Protein AF-A0A7J4AXH2-F1 (afdb_monomer)

Nearest PDB structures (foldseek):
  2lpu-assembly1_A  TM=3.276E-01  e=4.186E-01  Kluyveromyces marxianus
  5fs4-assembly1_A  TM=3.415E-01  e=9.462E-01  Acinetobacter phage AP205
  4bjr-assembly1_A  TM=2.184E-01  e=1.127E+00  Corynebacterium glutamicum
  4bjr-assembly1_B  TM=1.822E-01  e=9.462E-01  Corynebacterium glutamicum
  6ipw-assembly1_A  TM=2.694E-01  e=4.561E+00  Streptomyces exfoliatus

Mean predicted aligned error: 6.68 Å

Structure (mmCIF, N/CA/C/O backbone):
data_AF-A0A7J4AXH2-F1
#
_entry.id   AF-A0A7J4AXH2-F1
#
loop_
_atom_site.group_PDB
_atom_site.id
_atom_site.type_symbol
_atom_site.label_atom_id
_atom_site.label_alt_id
_atom_site.label_comp_id
_atom_site.label_asym_id
_atom_site.label_entity_id
_atom_site.label_seq_id
_atom_site.pdbx_PDB_ins_code
_atom_site.Cartn_x
_atom_site.Cartn_y
_atom_site.Cartn_z
_atom_site.occupancy
_atom_site.B_iso_or_equiv
_atom_site.auth_seq_id
_atom_site.auth_comp_id
_atom_site.auth_asym_id
_atom_site.auth_atom_id
_atom_site.pdbx_PDB_model_num
ATOM 1 N N . MET A 1 1 ? 22.797 5.891 -16.599 1.00 68.56 1 MET A N 1
ATOM 2 C CA . MET A 1 1 ? 21.862 6.736 -15.816 1.00 68.56 1 MET A CA 1
ATOM 3 C C . MET A 1 1 ? 21.566 6.010 -14.511 1.00 68.56 1 MET A C 1
ATOM 5 O O . MET A 1 1 ? 21.306 4.816 -14.583 1.00 68.56 1 MET A O 1
ATOM 9 N N . SER A 1 2 ? 21.662 6.664 -13.348 1.00 86.31 2 SER A N 1
ATOM 10 C CA . SER A 1 2 ? 21.318 6.027 -12.062 1.00 86.31 2 SER A CA 1
ATOM 11 C C . SER A 1 2 ? 19.814 5.740 -11.978 1.00 86.31 2 SER A C 1
ATOM 13 O O . SER A 1 2 ? 19.021 6.417 -12.636 1.00 86.31 2 SER A O 1
ATOM 15 N N . TRP A 1 3 ? 19.399 4.765 -11.164 1.00 85.31 3 TRP A N 1
ATOM 16 C CA . TRP A 1 3 ? 17.974 4.455 -10.977 1.00 85.31 3 TRP A CA 1
ATOM 17 C C . TRP A 1 3 ? 17.202 5.647 -10.381 1.00 85.31 3 TRP A C 1
ATOM 19 O O . TRP A 1 3 ? 16.088 5.927 -10.810 1.00 85.31 3 TRP A O 1
ATOM 29 N N . ILE A 1 4 ? 17.832 6.427 -9.492 1.00 89.19 4 ILE A N 1
ATOM 30 C CA . ILE A 1 4 ? 17.274 7.678 -8.949 1.00 89.19 4 ILE A CA 1
ATOM 31 C C . ILE A 1 4 ? 17.009 8.679 -10.083 1.00 89.19 4 ILE A C 1
ATOM 33 O O . ILE A 1 4 ? 15.931 9.266 -10.170 1.00 89.19 4 ILE A O 1
ATOM 37 N N . GLY A 1 5 ? 17.976 8.852 -10.993 1.00 90.31 5 GLY A N 1
ATOM 38 C CA . GLY A 1 5 ? 17.816 9.705 -12.173 1.00 90.31 5 GLY A CA 1
ATOM 39 C C . GLY A 1 5 ? 16.726 9.201 -13.123 1.00 90.31 5 GLY A C 1
ATOM 40 O O . GLY A 1 5 ? 15.992 10.007 -13.692 1.00 90.31 5 GLY A O 1
ATOM 41 N N . MET A 1 6 ? 16.575 7.879 -13.248 1.00 91.75 6 MET A N 1
ATOM 42 C CA . MET A 1 6 ? 15.502 7.256 -14.026 1.00 91.75 6 MET A CA 1
ATOM 43 C C . MET A 1 6 ? 14.125 7.576 -13.440 1.00 91.75 6 MET A C 1
ATOM 45 O O . MET A 1 6 ? 13.239 7.968 -14.197 1.00 91.75 6 MET A O 1
ATOM 49 N N . VAL A 1 7 ? 13.948 7.469 -12.117 1.00 91.88 7 VAL A N 1
ATOM 50 C CA . VAL A 1 7 ? 12.694 7.832 -11.430 1.00 91.88 7 VAL A CA 1
ATOM 51 C C . VAL A 1 7 ? 12.369 9.305 -11.673 1.00 91.88 7 VAL A C 1
ATOM 53 O O . VAL A 1 7 ? 11.297 9.607 -12.193 1.00 91.88 7 VAL A O 1
ATOM 56 N N . LYS A 1 8 ? 13.323 10.212 -11.414 1.00 92.81 8 LYS A N 1
ATOM 57 C CA . LYS A 1 8 ? 13.140 11.660 -11.624 1.00 92.81 8 LYS A CA 1
ATOM 58 C C . LYS A 1 8 ? 12.749 11.995 -13.064 1.00 92.81 8 LYS A C 1
ATOM 60 O O . LYS A 1 8 ? 11.808 12.746 -13.290 1.00 92.81 8 LYS A O 1
ATOM 65 N N . LYS A 1 9 ? 13.444 11.419 -14.052 1.00 93.69 9 LYS A N 1
ATOM 66 C CA . LYS A 1 9 ? 13.147 11.645 -15.474 1.00 93.69 9 LYS A CA 1
ATOM 67 C C . LYS A 1 9 ? 11.779 11.090 -15.867 1.00 93.69 9 LYS A C 1
ATOM 69 O O . LYS A 1 9 ? 11.044 11.754 -16.589 1.00 93.69 9 LYS A O 1
ATOM 74 N N . THR A 1 10 ? 11.467 9.874 -15.424 1.00 95.50 10 THR A N 1
ATOM 75 C CA . THR A 1 10 ? 10.235 9.169 -15.801 1.00 95.50 10 THR A CA 1
ATOM 76 C C . THR A 1 10 ? 9.005 9.847 -15.224 1.00 95.50 10 THR A C 1
ATOM 78 O O . THR A 1 10 ? 7.987 9.919 -15.901 1.00 95.50 10 THR A O 1
ATOM 81 N N . LEU A 1 11 ? 9.101 10.340 -13.988 1.00 94.50 11 LEU A N 1
ATOM 82 C CA . LEU A 1 11 ? 7.970 10.934 -13.287 1.00 94.50 11 LEU A CA 1
ATOM 83 C C . LEU A 1 11 ? 7.835 1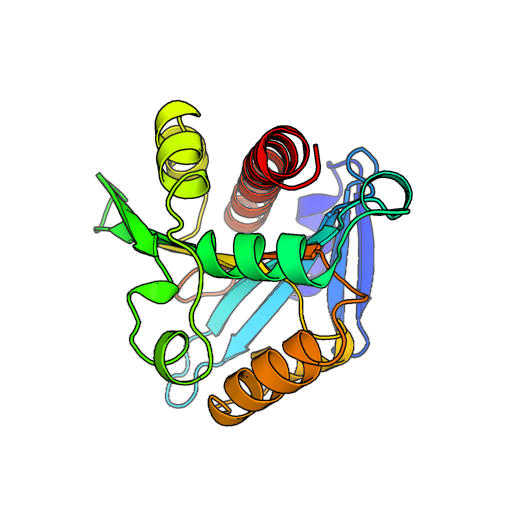2.448 -13.508 1.00 94.50 11 LEU A C 1
ATOM 85 O O . LEU A 1 11 ? 6.823 13.016 -13.128 1.00 94.50 11 LEU A O 1
ATOM 89 N N . LYS A 1 12 ? 8.789 13.092 -14.197 1.00 91.75 12 LYS A N 1
ATOM 90 C CA . LYS A 1 12 ? 8.727 14.516 -14.576 1.00 91.75 12 LYS A CA 1
ATOM 91 C C . LYS A 1 12 ? 7.422 14.946 -15.280 1.00 91.75 12 LYS A C 1
ATOM 93 O O . LYS A 1 12 ? 7.006 16.074 -15.047 1.00 91.75 12 LYS A O 1
ATOM 98 N N . PRO A 1 13 ? 6.793 14.130 -16.152 1.00 92.38 13 PRO A N 1
ATOM 99 C CA . PRO A 1 13 ? 5.525 14.498 -16.787 1.00 92.38 13 PRO A CA 1
ATOM 100 C C . PRO A 1 13 ? 4.311 14.441 -15.849 1.00 92.38 13 PRO A C 1
ATOM 102 O O . PRO A 1 13 ? 3.241 14.896 -16.236 1.00 92.38 13 PRO A O 1
ATOM 105 N N . PHE A 1 14 ? 4.448 13.840 -14.665 1.00 91.19 14 PHE A N 1
ATOM 106 C CA . PHE A 1 14 ? 3.377 13.744 -13.678 1.00 91.19 14 PHE A CA 1
ATOM 107 C C . PHE A 1 14 ? 3.425 14.948 -12.732 1.00 91.19 14 PHE A C 1
ATOM 109 O O . PHE A 1 14 ? 4.494 15.504 -12.475 1.00 91.19 14 PHE A O 1
ATOM 116 N N . ASN A 1 15 ? 2.268 15.332 -12.192 1.00 93.19 15 ASN A N 1
ATOM 117 C CA . ASN A 1 15 ? 2.140 16.435 -11.242 1.00 93.19 15 ASN A CA 1
ATOM 118 C C . ASN A 1 15 ? 2.606 16.005 -9.836 1.00 93.19 15 ASN A C 1
ATOM 120 O O . ASN A 1 15 ? 1.807 15.684 -8.956 1.00 93.19 15 ASN A O 1
ATOM 124 N N . VAL A 1 16 ? 3.924 15.903 -9.649 1.00 94.75 16 VAL A N 1
ATOM 125 C CA . VAL A 1 16 ? 4.542 15.348 -8.435 1.00 94.75 16 VAL A CA 1
ATOM 126 C C . VAL A 1 16 ? 5.693 16.213 -7.934 1.00 94.75 16 VAL A C 1
ATOM 128 O O . VAL A 1 16 ? 6.433 16.797 -8.728 1.00 94.75 16 VAL A O 1
ATOM 131 N N . SER A 1 17 ? 5.917 16.221 -6.621 1.00 94.12 17 SER A N 1
ATOM 132 C CA . SER A 1 17 ? 7.199 16.629 -6.044 1.00 94.12 17 SER A CA 1
ATOM 133 C C . SER A 1 17 ? 8.068 15.397 -5.781 1.00 94.12 17 SER A C 1
ATOM 135 O O . SER A 1 17 ? 7.571 14.324 -5.432 1.00 94.12 17 SER A O 1
ATOM 137 N N . ILE A 1 18 ? 9.378 15.522 -6.019 1.00 93.19 18 ILE A N 1
ATOM 138 C CA . ILE A 1 18 ? 10.337 14.429 -5.816 1.00 93.19 18 ILE A CA 1
ATOM 139 C C . ILE A 1 18 ? 11.479 14.919 -4.935 1.00 93.19 18 ILE A C 1
ATOM 141 O O . ILE A 1 18 ? 12.338 15.688 -5.370 1.00 93.19 18 ILE A O 1
ATOM 145 N N . GLU A 1 19 ? 11.506 14.411 -3.713 1.00 91.12 19 GLU A N 1
ATOM 146 C CA . GLU A 1 19 ? 12.547 14.637 -2.719 1.00 91.12 19 GLU A CA 1
ATOM 147 C C . GLU A 1 19 ? 13.504 13.438 -2.677 1.00 91.12 19 GLU A C 1
ATOM 149 O O . GLU A 1 19 ? 13.356 12.448 -3.399 1.00 91.12 19 GLU A O 1
ATOM 154 N N . THR A 1 20 ? 14.557 13.536 -1.875 1.00 86.75 20 THR A N 1
ATOM 155 C CA . THR A 1 20 ? 15.479 12.425 -1.619 1.00 86.75 20 THR A CA 1
ATOM 156 C C . THR A 1 20 ? 15.505 12.177 -0.122 1.00 86.75 20 THR A C 1
ATOM 158 O O . THR A 1 20 ? 15.738 13.106 0.647 1.00 86.75 20 THR A O 1
ATOM 161 N N . SER A 1 21 ? 15.231 10.940 0.280 1.00 82.56 21 SER A N 1
ATOM 162 C CA . SER A 1 21 ? 15.231 10.542 1.679 1.00 82.56 21 SER A CA 1
ATOM 163 C C . SER A 1 21 ? 16.638 10.553 2.273 1.00 82.56 21 SER A C 1
ATOM 165 O O . SER A 1 21 ? 17.640 10.634 1.553 1.00 82.56 21 SER A O 1
ATOM 167 N N . ARG A 1 22 ? 16.735 10.395 3.599 1.00 76.19 22 ARG A N 1
ATOM 168 C CA . ARG A 1 22 ? 18.028 10.259 4.293 1.00 76.19 22 ARG A CA 1
ATOM 169 C C . ARG A 1 22 ? 18.841 9.065 3.781 1.00 76.19 22 ARG A C 1
ATOM 171 O O . ARG A 1 22 ? 20.063 9.145 3.734 1.00 76.19 22 ARG A O 1
ATOM 178 N N . GLY A 1 23 ? 18.170 7.991 3.360 1.00 72.75 23 GLY A N 1
ATOM 179 C CA . GLY A 1 23 ? 18.793 6.817 2.742 1.00 72.75 23 GLY A CA 1
ATOM 180 C C . GLY A 1 23 ? 19.170 6.990 1.265 1.00 72.75 23 GLY A C 1
ATOM 181 O O . GLY A 1 23 ? 19.668 6.045 0.657 1.00 72.75 23 GLY A O 1
ATOM 182 N N . GLY A 1 24 ? 18.928 8.162 0.667 1.00 82.00 24 GLY A N 1
ATOM 183 C CA . GLY A 1 24 ? 19.219 8.434 -0.743 1.00 82.00 24 GLY A CA 1
ATOM 184 C C . GLY A 1 24 ? 18.146 7.943 -1.722 1.00 82.00 24 GLY A C 1
ATOM 185 O O . GLY A 1 24 ? 18.377 7.960 -2.931 1.00 82.00 24 GLY A O 1
ATOM 186 N N . ASN A 1 25 ? 16.980 7.513 -1.235 1.00 86.75 25 ASN A N 1
ATOM 187 C CA . ASN A 1 25 ? 15.890 7.008 -2.070 1.00 86.75 25 ASN A CA 1
ATOM 188 C C . ASN A 1 25 ? 14.976 8.160 -2.524 1.00 86.75 25 ASN A C 1
ATOM 190 O O . ASN A 1 25 ? 14.754 9.094 -1.755 1.00 86.75 25 ASN A O 1
ATOM 194 N N . PRO A 1 26 ? 14.437 8.158 -3.755 1.00 90.44 26 PRO A N 1
ATOM 195 C CA . PRO A 1 26 ? 13.495 9.172 -4.183 1.00 90.44 26 PRO A CA 1
ATOM 196 C C . PRO A 1 26 ? 12.150 8.956 -3.487 1.00 90.44 26 PRO A C 1
ATOM 198 O O . PRO A 1 26 ? 11.559 7.876 -3.570 1.00 90.44 26 PRO A O 1
ATOM 201 N N . VAL A 1 27 ? 11.682 10.021 -2.843 1.00 91.56 27 VAL A N 1
ATOM 202 C CA . VAL A 1 27 ? 10.356 10.121 -2.232 1.00 91.56 27 VAL A CA 1
ATOM 203 C C . VAL A 1 27 ? 9.506 10.977 -3.154 1.00 91.56 27 VAL A C 1
ATOM 205 O O . VAL A 1 27 ? 9.849 12.124 -3.431 1.00 91.56 27 VAL A O 1
ATOM 208 N N . VAL A 1 28 ? 8.432 10.405 -3.673 1.00 93.88 28 VAL A N 1
ATOM 209 C CA . VAL A 1 28 ? 7.525 11.023 -4.634 1.00 93.88 28 VAL A CA 1
ATOM 210 C C . VAL A 1 28 ? 6.213 11.321 -3.933 1.00 93.88 28 VAL A C 1
ATOM 212 O O . VAL A 1 28 ? 5.575 10.409 -3.412 1.00 93.88 28 VAL A O 1
ATOM 215 N N . LYS A 1 29 ? 5.797 12.583 -3.954 1.00 94.00 29 LYS A N 1
ATOM 216 C CA . LYS A 1 29 ? 4.518 13.034 -3.405 1.00 94.00 29 LYS A CA 1
ATOM 217 C C . LYS A 1 29 ? 3.659 13.557 -4.557 1.00 94.00 29 LYS A C 1
ATOM 219 O O . LYS A 1 29 ? 4.036 14.551 -5.187 1.00 94.00 29 LYS A O 1
ATOM 224 N N . PRO A 1 30 ? 2.560 12.876 -4.917 1.00 94.00 30 PRO A N 1
ATOM 225 C CA . PRO A 1 30 ? 1.610 13.398 -5.888 1.00 94.00 30 PRO A CA 1
ATOM 226 C C . PRO A 1 30 ? 0.953 14.665 -5.347 1.00 94.00 30 PRO A C 1
ATOM 228 O O . PRO A 1 30 ? 0.406 14.658 -4.250 1.00 94.00 30 PRO A O 1
ATOM 231 N N . LEU A 1 31 ? 1.000 15.754 -6.111 1.00 91.06 31 LEU A N 1
ATOM 232 C CA . LEU A 1 31 ? 0.445 17.032 -5.655 1.00 91.06 31 LEU A CA 1
ATOM 233 C C . LEU A 1 31 ? -1.087 17.007 -5.623 1.00 91.06 31 LEU A C 1
ATOM 235 O O . LEU A 1 31 ? -1.690 17.638 -4.762 1.00 91.06 31 LEU A O 1
ATOM 239 N N . ASP A 1 32 ? -1.699 16.219 -6.507 1.00 91.31 32 ASP A N 1
ATOM 240 C CA . ASP A 1 32 ? -3.150 16.009 -6.548 1.00 91.31 32 ASP A CA 1
ATOM 241 C C . ASP A 1 32 ? -3.633 14.997 -5.492 1.00 91.31 32 ASP A C 1
ATOM 243 O O . ASP A 1 32 ? -4.836 14.825 -5.315 1.00 91.31 32 ASP A O 1
ATOM 247 N N . TYR A 1 33 ? -2.709 14.324 -4.790 1.00 89.25 33 TYR A N 1
ATOM 248 C CA . TYR A 1 33 ? -3.032 13.340 -3.760 1.00 89.25 33 TYR A CA 1
ATOM 249 C C . TYR A 1 33 ? -2.144 13.519 -2.512 1.00 89.25 33 TYR A C 1
ATOM 251 O O . TYR A 1 33 ? -1.209 12.745 -2.292 1.00 89.25 33 TYR A O 1
ATOM 259 N N . PRO A 1 34 ? -2.418 14.546 -1.685 1.00 85.44 34 PRO A N 1
ATOM 260 C CA . PRO A 1 34 ? -1.499 15.012 -0.641 1.00 85.44 34 PRO A CA 1
ATOM 261 C C . PRO A 1 34 ? -1.287 14.014 0.504 1.00 85.44 34 PRO A C 1
ATOM 263 O O . PRO A 1 34 ? -0.248 14.057 1.157 1.00 85.44 34 PRO A O 1
ATOM 266 N N . ASN A 1 35 ? -2.234 13.098 0.719 1.00 87.31 35 ASN A N 1
ATOM 267 C CA . ASN A 1 35 ? -2.143 12.055 1.744 1.00 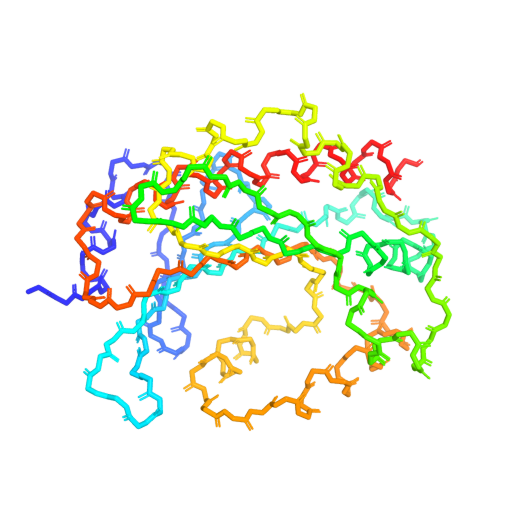87.31 35 ASN A CA 1
ATOM 268 C C . ASN A 1 35 ? -1.231 10.892 1.326 1.00 87.31 35 ASN A C 1
ATOM 270 O O . ASN A 1 35 ? -1.023 9.968 2.105 1.00 87.31 35 ASN A O 1
ATOM 274 N N . LEU A 1 36 ? -0.717 10.888 0.091 1.00 91.38 36 LEU A N 1
ATOM 275 C CA . LEU A 1 36 ? 0.061 9.787 -0.455 1.00 91.38 36 LEU A CA 1
ATOM 276 C C . LEU A 1 36 ? 1.538 10.162 -0.603 1.00 91.38 36 LEU A C 1
ATOM 278 O O . LEU A 1 36 ? 1.909 11.088 -1.320 1.00 91.38 36 LEU A O 1
ATOM 282 N N . SER A 1 37 ? 2.409 9.362 -0.000 1.00 91.31 37 SER A N 1
ATOM 283 C CA . SER A 1 37 ? 3.855 9.400 -0.228 1.00 91.31 37 SER A CA 1
ATOM 284 C C . SER A 1 37 ? 4.318 8.081 -0.830 1.00 91.31 37 SER A C 1
ATOM 286 O O . SER A 1 37 ? 3.894 7.024 -0.381 1.00 91.31 37 SER A O 1
ATOM 288 N N . ILE A 1 38 ? 5.188 8.113 -1.840 1.00 92.75 38 ILE A N 1
ATOM 289 C CA . ILE A 1 38 ? 5.700 6.916 -2.522 1.00 92.75 38 ILE A CA 1
ATOM 290 C C . ILE A 1 38 ? 7.224 6.932 -2.499 1.00 92.75 38 ILE A C 1
ATOM 292 O O . ILE A 1 38 ? 7.858 7.779 -3.122 1.00 92.75 38 ILE A O 1
ATOM 296 N N . ILE A 1 39 ? 7.827 5.962 -1.831 1.00 90.81 39 ILE A N 1
ATOM 297 C CA 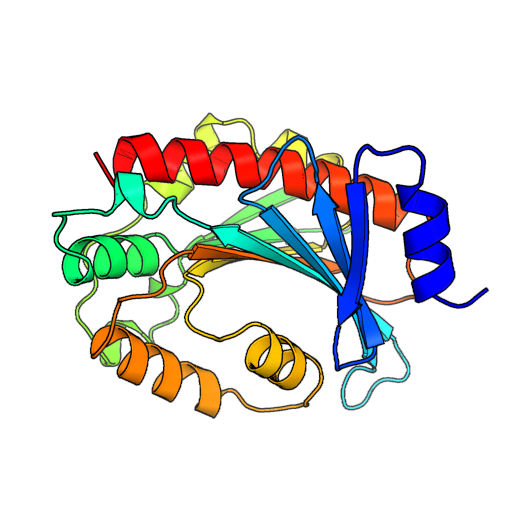. ILE A 1 39 ? 9.270 5.782 -1.759 1.00 90.81 39 ILE A CA 1
ATOM 298 C C . ILE A 1 39 ? 9.660 4.622 -2.671 1.00 90.81 39 ILE A C 1
ATOM 300 O O . ILE A 1 39 ? 9.146 3.508 -2.551 1.00 90.81 39 ILE A O 1
ATOM 304 N N . PHE A 1 40 ? 10.578 4.878 -3.598 1.00 90.19 40 PHE A N 1
ATOM 305 C CA . PHE A 1 40 ? 11.109 3.833 -4.469 1.00 90.19 40 PHE A CA 1
ATOM 306 C C . PHE A 1 40 ? 12.440 3.325 -3.942 1.00 90.19 40 PHE A C 1
ATOM 308 O O . PHE A 1 40 ? 13.317 4.114 -3.612 1.00 90.19 40 PHE A O 1
ATOM 315 N N . PHE A 1 41 ? 12.623 2.010 -3.955 1.00 87.19 41 PHE A N 1
ATOM 316 C CA . PHE A 1 41 ? 13.842 1.355 -3.508 1.00 87.19 41 PHE A CA 1
ATOM 317 C C . PHE A 1 41 ? 14.377 0.422 -4.578 1.00 87.19 41 PHE A C 1
ATOM 319 O O . PHE A 1 41 ? 13.635 -0.273 -5.278 1.00 87.19 41 PHE A O 1
ATOM 326 N N . VAL A 1 42 ? 15.700 0.355 -4.647 1.00 85.19 42 VAL A N 1
ATOM 327 C CA . VAL A 1 42 ? 16.420 -0.668 -5.394 1.00 85.19 42 VAL A CA 1
ATOM 328 C C . VAL A 1 42 ? 17.417 -1.297 -4.434 1.00 85.19 42 VAL A C 1
ATOM 330 O O . VAL A 1 42 ? 18.392 -0.657 -4.045 1.00 85.19 42 VAL A O 1
ATOM 333 N N . ARG A 1 43 ? 17.170 -2.546 -4.033 1.00 79.88 43 ARG A N 1
ATOM 334 C CA . ARG A 1 43 ? 18.030 -3.269 -3.085 1.00 79.88 43 ARG A CA 1
ATOM 335 C C . ARG A 1 43 ? 18.554 -4.560 -3.682 1.00 79.88 43 ARG A C 1
ATOM 337 O O . ARG A 1 43 ? 17.888 -5.196 -4.495 1.00 79.88 43 ARG A O 1
ATOM 344 N N . ARG A 1 44 ? 19.749 -4.958 -3.262 1.00 77.94 44 ARG A N 1
ATOM 345 C CA . ARG A 1 44 ? 20.328 -6.250 -3.622 1.00 77.94 44 ARG A CA 1
ATOM 346 C C . ARG A 1 44 ? 19.790 -7.321 -2.680 1.00 77.94 44 ARG A C 1
ATOM 348 O O . ARG A 1 44 ? 19.792 -7.121 -1.468 1.00 77.94 44 ARG A O 1
ATOM 355 N N . MET A 1 45 ? 19.320 -8.437 -3.225 1.00 72.50 45 MET A N 1
ATOM 356 C CA . MET A 1 45 ? 18.820 -9.538 -2.400 1.00 72.50 45 MET A CA 1
ATOM 357 C C . MET A 1 45 ? 19.978 -10.234 -1.679 1.00 72.50 45 MET A C 1
ATOM 359 O O . MET A 1 45 ? 21.046 -10.453 -2.255 1.00 72.50 45 MET A O 1
ATOM 363 N N . GLN A 1 46 ? 19.768 -10.589 -0.410 1.00 64.19 46 GLN A N 1
ATOM 364 C CA . GLN A 1 46 ? 20.744 -11.365 0.350 1.00 64.19 46 GLN A CA 1
ATOM 365 C C . GLN A 1 46 ? 20.946 -12.708 -0.372 1.00 64.19 46 GLN A C 1
ATOM 367 O O . GLN A 1 46 ? 19.970 -13.392 -0.668 1.00 64.19 46 GLN A O 1
ATOM 372 N N . PHE A 1 47 ? 22.197 -13.045 -0.699 1.00 66.62 47 PHE A N 1
ATOM 373 C CA . PHE A 1 47 ? 22.591 -14.245 -1.460 1.00 66.62 47 PHE A CA 1
ATOM 374 C C . PHE A 1 47 ? 22.270 -14.263 -2.970 1.00 66.62 47 PHE A C 1
ATOM 376 O O . PHE A 1 47 ? 22.444 -15.300 -3.602 1.00 66.62 47 PHE A O 1
ATOM 383 N N . SER A 1 48 ? 21.889 -13.135 -3.585 1.00 68.56 48 SER A N 1
ATOM 384 C CA . SER A 1 48 ? 21.768 -13.021 -5.051 1.00 68.56 48 SER A CA 1
ATOM 385 C C . SER A 1 48 ? 22.523 -11.797 -5.599 1.00 68.56 48 SER A C 1
ATOM 387 O O . SER A 1 48 ? 22.789 -10.808 -4.905 1.00 68.56 48 SER A O 1
ATOM 389 N N . PHE A 1 49 ? 22.926 -11.868 -6.870 1.00 72.44 49 PHE A N 1
ATOM 390 C CA . PHE A 1 49 ? 23.397 -10.702 -7.632 1.00 72.44 49 PHE A CA 1
ATOM 391 C C . PHE A 1 49 ? 22.236 -9.869 -8.184 1.00 72.44 49 PHE A C 1
ATOM 393 O O . PHE A 1 49 ? 22.456 -8.786 -8.724 1.00 72.44 49 PHE A O 1
ATOM 400 N N . GLU A 1 50 ? 21.005 -10.351 -8.045 1.00 79.19 50 GLU A N 1
ATOM 401 C CA . GLU A 1 50 ? 19.842 -9.678 -8.580 1.00 79.19 50 GLU A CA 1
ATOM 402 C C . GLU A 1 50 ? 19.395 -8.521 -7.685 1.00 79.19 50 GLU A C 1
ATOM 404 O O . GLU A 1 50 ? 19.417 -8.565 -6.448 1.00 79.19 50 GLU A O 1
ATOM 409 N N . MET A 1 51 ? 18.947 -7.470 -8.362 1.00 82.50 51 MET A N 1
ATOM 410 C CA . MET A 1 51 ? 18.366 -6.292 -7.741 1.00 82.50 51 MET A CA 1
ATOM 411 C C . MET A 1 51 ? 16.854 -6.452 -7.687 1.00 82.50 51 MET A C 1
ATOM 413 O O . MET A 1 51 ? 16.234 -6.796 -8.689 1.00 82.50 51 MET A O 1
ATOM 417 N N . LYS A 1 52 ? 16.259 -6.168 -6.536 1.00 84.75 52 LYS A N 1
ATOM 418 C CA . LYS A 1 52 ? 14.814 -6.098 -6.356 1.00 84.75 52 LYS A CA 1
ATOM 419 C C . LYS A 1 52 ? 14.384 -4.638 -6.361 1.00 84.75 52 LYS A C 1
ATOM 421 O O . LYS A 1 52 ? 14.958 -3.819 -5.638 1.00 84.75 52 LYS A O 1
ATOM 426 N N . PHE A 1 53 ? 13.380 -4.332 -7.175 1.00 87.56 53 PHE A N 1
ATOM 427 C CA . PHE A 1 53 ? 12.730 -3.029 -7.185 1.00 87.56 53 PHE A CA 1
ATOM 428 C C . PHE A 1 53 ? 11.463 -3.101 -6.338 1.00 87.56 53 PHE A C 1
ATOM 430 O O . PHE A 1 53 ? 10.614 -3.972 -6.538 1.00 87.56 53 PHE A O 1
ATOM 437 N N . GLU A 1 54 ? 11.350 -2.196 -5.377 1.00 88.25 54 GLU A N 1
ATOM 438 C CA . GLU A 1 54 ? 10.191 -2.094 -4.495 1.00 88.25 54 GLU A CA 1
ATOM 439 C C . GLU A 1 54 ? 9.681 -0.651 -4.527 1.00 88.25 54 GLU A C 1
ATOM 441 O O . GLU A 1 54 ? 10.469 0.294 -4.573 1.00 88.25 54 GLU A O 1
ATOM 446 N N . ALA A 1 55 ? 8.362 -0.483 -4.520 1.00 90.12 55 ALA A N 1
ATOM 447 C CA . ALA A 1 55 ? 7.731 0.803 -4.261 1.00 90.12 55 ALA A CA 1
ATOM 448 C C . ALA A 1 55 ? 6.913 0.658 -2.984 1.00 90.12 55 ALA A C 1
ATOM 450 O O . ALA A 1 55 ? 6.073 -0.235 -2.892 1.00 90.12 55 ALA A O 1
ATOM 451 N N . VAL A 1 56 ? 7.190 1.497 -1.996 1.00 88.88 56 VAL A N 1
ATOM 452 C CA . VAL A 1 56 ? 6.438 1.536 -0.745 1.00 88.88 56 VAL A CA 1
ATOM 453 C C . VAL A 1 56 ? 5.699 2.846 -0.707 1.00 88.88 56 VAL A C 1
ATOM 455 O O . VAL A 1 56 ? 6.285 3.904 -0.897 1.00 88.88 56 VAL A O 1
ATOM 458 N N . CYS A 1 57 ? 4.411 2.763 -0.466 1.00 89.62 57 CYS A N 1
ATOM 459 C CA . CYS A 1 57 ? 3.510 3.886 -0.458 1.00 89.62 57 CYS A CA 1
ATOM 460 C C . CYS A 1 57 ? 2.932 3.998 0.940 1.00 89.62 57 CYS A C 1
ATOM 462 O O . CYS A 1 57 ? 2.636 2.982 1.562 1.00 89.62 57 CYS A O 1
ATOM 464 N N . VAL A 1 58 ? 2.760 5.219 1.410 1.00 89.12 58 VAL A N 1
ATOM 465 C CA . VAL A 1 58 ? 2.059 5.533 2.644 1.00 89.12 58 VAL A CA 1
ATOM 466 C C . VAL A 1 58 ? 0.886 6.413 2.270 1.00 89.12 58 VAL A C 1
ATOM 468 O O . VAL A 1 58 ? 1.091 7.470 1.685 1.00 89.12 58 VAL A O 1
ATOM 471 N N . LEU A 1 59 ? -0.311 5.949 2.590 1.00 90.69 59 LEU A N 1
ATOM 472 C CA . LEU A 1 59 ? -1.564 6.670 2.480 1.00 90.69 59 LEU A CA 1
ATOM 473 C C . LEU A 1 59 ? -2.007 7.069 3.889 1.00 90.69 59 LEU A C 1
ATOM 475 O O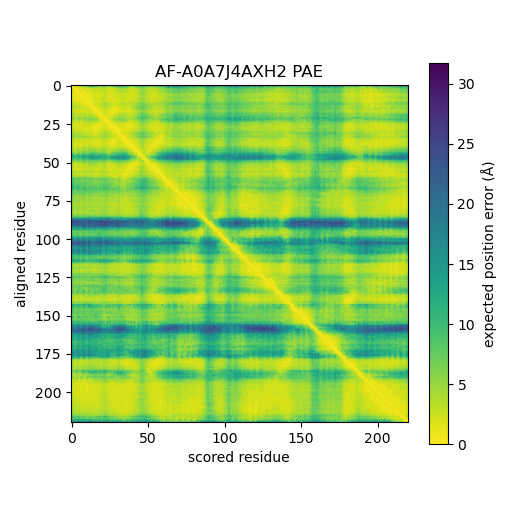 . LEU A 1 59 ? -2.481 6.227 4.653 1.00 90.69 59 LEU A O 1
ATOM 479 N N . ASP A 1 60 ? -1.819 8.332 4.241 1.00 87.31 60 ASP A N 1
ATOM 480 C CA . ASP A 1 60 ? -2.191 8.875 5.541 1.00 87.31 60 ASP A CA 1
ATOM 481 C C . ASP A 1 60 ? -3.709 9.012 5.680 1.00 87.31 60 ASP A C 1
ATOM 483 O O . ASP A 1 60 ? -4.412 9.415 4.751 1.00 87.31 60 ASP A O 1
ATOM 487 N N . ILE A 1 61 ? -4.223 8.688 6.868 1.00 83.12 61 ILE A N 1
ATOM 488 C CA . ILE A 1 61 ? -5.593 9.037 7.235 1.00 83.12 61 ILE A CA 1
ATOM 489 C C . ILE A 1 61 ? -5.554 10.457 7.793 1.00 83.12 61 ILE A C 1
ATOM 491 O O . ILE A 1 61 ? -4.778 10.744 8.701 1.00 83.12 61 ILE A O 1
ATOM 495 N N . SER A 1 62 ? -6.393 11.348 7.262 1.00 79.44 62 SER A N 1
ATOM 496 C CA . SER A 1 62 ? -6.474 12.727 7.759 1.00 79.44 62 SER A CA 1
ATOM 497 C C . SER A 1 62 ? -6.780 12.758 9.264 1.00 79.44 62 SER A C 1
ATOM 499 O O . SER A 1 62 ? -7.732 12.117 9.716 1.00 79.44 62 SER A O 1
ATOM 501 N N . GLU A 1 63 ? -6.008 13.538 10.032 1.00 76.62 63 GLU A N 1
ATOM 502 C CA . GLU A 1 63 ? -6.208 13.726 11.480 1.00 76.62 63 GLU A CA 1
ATOM 503 C C . GLU A 1 63 ? -7.638 14.174 11.807 1.00 76.62 63 GLU A C 1
ATOM 505 O O . GLU A 1 63 ? -8.234 13.724 12.785 1.00 76.62 63 GLU A O 1
ATOM 510 N N . GLU A 1 64 ? -8.234 14.996 10.943 1.00 82.19 64 GLU A N 1
ATOM 511 C CA . GLU A 1 64 ? -9.615 15.460 11.083 1.00 82.19 64 GLU A CA 1
ATOM 512 C C . GLU A 1 64 ? -10.621 14.303 11.071 1.00 82.19 64 GLU A C 1
ATOM 514 O O . GLU A 1 64 ? -11.643 14.365 11.753 1.00 82.19 64 GLU A O 1
ATOM 519 N N . LYS A 1 65 ? -10.338 13.234 10.316 1.00 80.25 65 LYS A N 1
ATOM 520 C CA . LYS A 1 65 ? -11.216 12.061 10.209 1.00 80.25 65 LYS A CA 1
ATOM 521 C C . LYS A 1 65 ? -11.156 11.191 11.459 1.00 80.25 65 LYS A C 1
ATOM 523 O O . LYS A 1 65 ? -12.167 10.608 11.837 1.00 80.25 65 LYS A O 1
ATOM 528 N N . VAL A 1 66 ? -9.995 11.113 12.105 1.00 80.88 66 VAL A N 1
ATOM 529 C CA . VAL A 1 66 ? -9.786 10.278 13.299 1.00 80.88 66 VAL A CA 1
ATOM 530 C C . VAL A 1 66 ? -9.952 11.045 14.614 1.00 80.88 66 VAL A C 1
ATOM 532 O O . VAL A 1 66 ? -9.988 10.435 15.683 1.00 80.88 66 VAL A O 1
ATOM 535 N N . SER A 1 67 ? -10.095 12.371 14.559 1.00 82.56 67 SER A N 1
ATOM 536 C CA . SER A 1 67 ? -10.304 13.214 15.735 1.00 82.56 67 SER A CA 1
ATOM 537 C C . SER A 1 67 ? -11.562 12.806 16.511 1.00 82.56 67 SER A C 1
ATOM 539 O O . SER A 1 67 ? -12.648 12.660 15.950 1.00 82.56 67 SER A O 1
ATOM 541 N N . GLY A 1 68 ? -11.414 12.594 17.822 1.00 82.31 68 GLY A N 1
ATOM 542 C CA . GLY A 1 68 ? -12.507 12.176 18.707 1.00 82.31 68 GLY A CA 1
ATOM 543 C C . GLY A 1 68 ? -12.966 10.721 18.539 1.00 82.31 68 GLY A C 1
ATOM 544 O O . GLY A 1 68 ? -13.939 10.322 19.180 1.00 82.31 68 GLY A O 1
ATOM 545 N N . LYS A 1 69 ? -12.290 9.920 17.705 1.00 84.00 69 LYS A N 1
ATOM 546 C CA . LYS A 1 69 ? -12.564 8.488 17.532 1.00 84.00 69 LYS A CA 1
ATOM 547 C C . LYS A 1 69 ? -11.700 7.633 18.464 1.00 84.00 69 LYS A C 1
ATOM 549 O O . LYS A 1 69 ? -10.629 8.047 18.907 1.00 84.00 69 LYS A O 1
ATOM 554 N N . ASP A 1 70 ? -12.140 6.402 18.719 1.00 86.06 70 ASP A N 1
ATOM 555 C CA . ASP A 1 70 ? -11.317 5.401 19.403 1.00 86.06 70 ASP A CA 1
ATOM 556 C C . ASP A 1 70 ? -10.248 4.842 18.448 1.00 86.06 70 ASP A C 1
ATOM 558 O O . ASP A 1 70 ? -10.495 3.922 17.660 1.00 86.06 70 ASP A O 1
ATOM 562 N N . LEU A 1 71 ? -9.043 5.409 18.540 1.00 80.88 71 LEU A N 1
ATOM 563 C CA . LEU A 1 71 ? -7.887 5.038 17.720 1.00 80.88 71 LEU A CA 1
ATOM 564 C C . LEU A 1 71 ? -7.489 3.565 17.883 1.00 80.88 71 LEU A C 1
ATOM 566 O O . LEU A 1 71 ? -7.021 2.952 16.925 1.00 80.88 71 LEU A O 1
ATOM 570 N N . THR A 1 72 ? -7.704 2.979 19.064 1.00 80.19 72 THR A N 1
ATOM 571 C CA . THR A 1 72 ? -7.374 1.569 19.321 1.00 80.19 72 THR A CA 1
ATOM 572 C C . THR A 1 72 ? -8.317 0.651 18.551 1.00 80.19 72 THR A C 1
ATOM 574 O O . THR A 1 72 ? -7.881 -0.322 17.935 1.00 80.19 72 THR A O 1
ATOM 577 N N . SER A 1 73 ? -9.611 0.976 18.535 1.00 84.06 73 SER A N 1
ATOM 578 C CA . SER A 1 73 ? -10.613 0.214 17.783 1.00 84.06 73 SER A CA 1
ATOM 579 C C . SER A 1 73 ? -10.429 0.352 16.270 1.00 84.06 73 SER A C 1
ATOM 581 O O . SER A 1 73 ? -10.450 -0.660 15.561 1.00 84.06 73 SER A O 1
ATOM 583 N N . ILE A 1 74 ? -10.188 1.574 15.774 1.00 85.19 74 ILE A N 1
ATOM 584 C CA . ILE A 1 74 ? -9.890 1.828 14.352 1.00 85.19 74 ILE A CA 1
ATOM 585 C C . ILE A 1 74 ? -8.685 1.004 13.920 1.00 85.19 74 ILE A C 1
ATOM 587 O O . ILE A 1 74 ? -8.732 0.294 12.916 1.00 85.19 74 ILE A O 1
ATOM 591 N N . LEU A 1 75 ? -7.627 1.035 14.721 1.00 81.69 75 LEU A N 1
ATOM 592 C CA . LEU A 1 75 ? -6.463 0.222 14.476 1.00 81.69 75 LEU A CA 1
ATOM 593 C C . LEU A 1 75 ? -6.787 -1.275 14.432 1.00 81.69 75 LEU A C 1
ATOM 595 O O . LEU A 1 75 ? -6.430 -1.959 13.475 1.00 81.69 75 LEU A O 1
ATOM 599 N N . MET A 1 76 ? -7.411 -1.819 15.476 1.00 81.62 76 MET A N 1
ATOM 600 C CA . MET A 1 76 ? -7.667 -3.260 15.541 1.00 81.62 76 MET A CA 1
ATOM 601 C C . MET A 1 76 ? -8.424 -3.733 14.302 1.00 81.62 76 MET A C 1
ATOM 603 O O . MET A 1 76 ? -8.160 -4.819 13.779 1.00 81.62 76 MET A O 1
ATOM 607 N N . ARG A 1 77 ? -9.297 -2.870 13.774 1.00 86.25 77 ARG A N 1
ATOM 608 C CA . ARG A 1 77 ? -9.951 -3.074 12.490 1.00 86.25 77 ARG A CA 1
ATOM 609 C C . ARG A 1 77 ? -8.991 -2.968 11.297 1.00 86.25 77 ARG A C 1
ATOM 611 O O . ARG A 1 77 ? -8.996 -3.876 10.477 1.00 86.25 77 ARG A O 1
ATOM 618 N N . MET A 1 78 ? -8.139 -1.948 11.195 1.00 86.38 78 MET A N 1
ATOM 619 C CA . MET A 1 78 ? -7.125 -1.840 10.125 1.00 86.38 78 MET A CA 1
ATOM 620 C C . MET A 1 78 ? -6.166 -3.044 10.077 1.00 86.38 78 MET A C 1
ATOM 622 O O . MET A 1 78 ? -5.866 -3.555 8.998 1.00 86.38 78 MET A O 1
ATOM 626 N N . LEU A 1 79 ? -5.712 -3.548 11.230 1.00 82.75 79 LEU A N 1
ATOM 627 C CA . LEU A 1 79 ?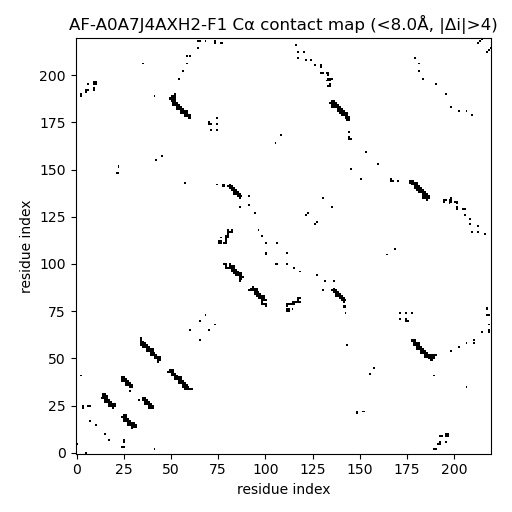 -4.896 -4.769 11.301 1.00 82.75 79 LEU A CA 1
ATOM 628 C C . LEU A 1 79 ? -5.674 -5.994 10.818 1.00 82.75 79 LEU A C 1
ATOM 630 O O . LEU A 1 79 ? -5.141 -6.803 10.061 1.00 82.75 79 LEU A O 1
ATOM 634 N N . ALA A 1 80 ? -6.942 -6.127 11.217 1.00 83.62 80 ALA A N 1
ATOM 635 C CA . ALA A 1 80 ? -7.799 -7.215 10.752 1.00 83.62 80 ALA A CA 1
ATOM 636 C C . ALA A 1 80 ? -8.066 -7.160 9.236 1.00 83.62 80 ALA A C 1
ATOM 638 O O . ALA A 1 80 ? -8.236 -8.205 8.608 1.00 83.62 80 ALA A O 1
ATOM 639 N N . GLU A 1 81 ? -8.079 -5.958 8.657 1.00 88.81 81 GLU A N 1
ATOM 640 C CA . GLU A 1 81 ? -8.273 -5.700 7.227 1.00 88.81 81 GLU A CA 1
ATOM 641 C C . GLU A 1 81 ? -6.956 -5.667 6.429 1.00 88.81 81 GLU A C 1
ATOM 643 O O . GLU A 1 81 ? -6.964 -5.291 5.264 1.00 88.81 81 GLU A O 1
ATOM 648 N N . SER A 1 82 ? -5.818 -6.061 7.014 1.00 86.38 82 SER A N 1
ATOM 649 C CA . SER A 1 82 ? -4.543 -6.143 6.286 1.00 86.38 82 SER A CA 1
ATOM 650 C C . SER A 1 82 ? -4.512 -7.337 5.328 1.00 86.38 82 SER A C 1
ATOM 652 O O . SER A 1 82 ? -4.878 -8.459 5.697 1.00 86.38 82 SER A O 1
ATOM 654 N N . VAL A 1 83 ? -4.045 -7.113 4.098 1.00 86.94 83 VAL A N 1
ATOM 655 C CA . VAL A 1 83 ? -4.157 -8.079 2.994 1.00 86.94 83 VAL A CA 1
ATOM 656 C C . VAL A 1 83 ? -2.891 -8.173 2.145 1.00 86.94 83 VAL A C 1
ATOM 658 O O . VAL A 1 83 ? -2.130 -7.221 1.997 1.00 86.94 83 VAL A O 1
ATOM 661 N N . G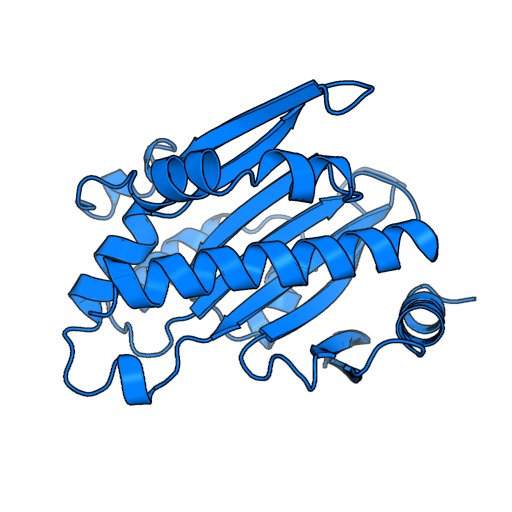LU A 1 84 ? -2.677 -9.347 1.570 1.00 86.31 84 GLU A N 1
ATOM 662 C CA . GLU A 1 84 ? -1.699 -9.626 0.524 1.00 86.31 84 GLU A CA 1
ATOM 663 C C . GLU A 1 84 ? -2.448 -9.861 -0.793 1.00 86.31 84 GLU A C 1
ATOM 665 O O . GLU A 1 84 ? -3.441 -10.589 -0.819 1.00 86.31 84 GLU A O 1
ATOM 670 N N . LEU A 1 85 ? -1.978 -9.240 -1.875 1.00 85.44 85 LEU A N 1
ATOM 671 C CA . LEU A 1 85 ? -2.476 -9.418 -3.234 1.00 85.44 85 LEU A CA 1
ATOM 672 C C . LEU A 1 85 ? -1.346 -9.972 -4.108 1.00 85.44 85 LEU A C 1
ATOM 674 O O . LEU A 1 85 ? -0.415 -9.252 -4.476 1.00 85.44 85 LEU A O 1
ATOM 678 N N . GLU A 1 86 ? -1.426 -11.249 -4.460 1.00 80.06 86 GLU A N 1
ATOM 679 C CA . GLU A 1 86 ? -0.418 -11.938 -5.271 1.00 80.06 86 GLU A CA 1
ATOM 680 C C . GLU A 1 86 ? -0.892 -12.043 -6.727 1.00 80.06 86 GLU A C 1
ATOM 682 O O . GLU A 1 86 ? -1.928 -12.650 -7.000 1.00 80.06 86 GLU A O 1
ATOM 687 N N . ALA A 1 87 ? -0.138 -11.489 -7.681 1.00 73.31 87 ALA A N 1
ATOM 688 C CA . ALA A 1 87 ? -0.390 -11.685 -9.107 1.00 73.31 87 ALA A CA 1
ATOM 689 C C . ALA A 1 87 ? 0.322 -12.967 -9.573 1.00 73.31 87 ALA A C 1
ATOM 691 O O . ALA A 1 87 ? 1.525 -12.967 -9.822 1.00 73.31 87 ALA A O 1
ATOM 692 N N . LYS A 1 88 ? -0.406 -14.084 -9.699 1.00 60.66 88 LYS A N 1
ATOM 693 C CA . LYS A 1 88 ? 0.186 -15.382 -10.061 1.00 60.66 88 LYS A CA 1
ATOM 694 C C . LYS A 1 88 ? 0.356 -15.580 -11.574 1.00 60.66 88 LYS A C 1
ATOM 696 O O . LYS A 1 88 ? -0.553 -15.342 -12.376 1.00 60.66 88 LYS A O 1
ATOM 701 N N . GLY A 1 89 ? 1.500 -16.169 -11.943 1.00 49.47 89 GLY A N 1
ATOM 702 C CA . GLY A 1 89 ? 1.767 -16.808 -13.239 1.00 49.47 89 GLY A CA 1
ATOM 703 C C . GLY A 1 89 ? 2.553 -15.964 -14.252 1.00 49.47 89 GLY A C 1
ATOM 704 O O . GLY A 1 89 ? 2.596 -14.745 -14.167 1.00 49.47 89 GLY A O 1
ATOM 705 N N . VAL A 1 90 ? 3.107 -16.625 -15.281 1.00 46.81 90 VAL A N 1
ATOM 706 C CA . VAL A 1 90 ? 3.967 -16.049 -16.353 1.00 46.81 90 VAL A CA 1
ATOM 707 C C . VAL A 1 90 ? 3.301 -14.889 -17.131 1.00 46.81 90 VAL A C 1
ATOM 709 O O . VAL A 1 90 ? 3.962 -14.156 -17.860 1.00 46.81 90 VAL A O 1
ATOM 712 N N . LEU A 1 91 ? 1.986 -14.707 -16.965 1.00 52.34 91 LEU A N 1
ATOM 713 C CA . LEU A 1 91 ? 1.157 -13.678 -17.604 1.00 52.34 91 LEU A CA 1
ATOM 714 C C . LEU A 1 91 ? 0.179 -12.987 -16.623 1.00 52.34 91 LEU A C 1
ATOM 716 O O . LEU A 1 91 ? -0.798 -12.410 -17.084 1.00 52.34 91 LEU A O 1
ATOM 720 N N . ARG A 1 92 ? 0.394 -13.067 -15.295 1.00 62.84 92 ARG A N 1
ATOM 721 C CA . ARG A 1 92 ? -0.474 -12.449 -14.259 1.00 62.84 92 ARG A CA 1
ATOM 722 C C . ARG A 1 92 ? -1.966 -12.786 -14.380 1.00 62.84 92 ARG A C 1
ATOM 724 O O . ARG A 1 92 ? -2.819 -11.911 -14.306 1.00 62.84 92 ARG A O 1
ATOM 731 N N . LYS A 1 93 ? -2.298 -14.058 -14.608 1.00 54.47 93 LYS A N 1
ATOM 732 C CA . LYS A 1 93 ? -3.668 -14.462 -14.984 1.00 54.47 93 LYS A CA 1
ATOM 733 C C . LYS A 1 93 ? -4.656 -14.536 -13.819 1.00 54.47 93 LYS A C 1
ATOM 735 O O . LYS A 1 93 ? -5.836 -14.766 -14.062 1.00 54.47 93 LYS A O 1
ATOM 740 N N . ARG A 1 94 ? -4.192 -14.436 -12.573 1.00 64.69 94 ARG A N 1
ATOM 741 C CA . ARG A 1 94 ? -5.062 -14.519 -11.399 1.00 64.69 94 ARG A CA 1
ATOM 742 C C . ARG A 1 94 ? -4.465 -13.748 -10.238 1.00 64.69 94 ARG A C 1
ATOM 744 O O . ARG A 1 94 ? -3.263 -13.857 -9.991 1.00 64.69 94 ARG A O 1
ATOM 751 N N . ILE A 1 95 ? -5.317 -13.019 -9.532 1.00 70.31 95 ILE A N 1
ATOM 752 C CA . ILE A 1 95 ? -4.961 -12.354 -8.286 1.00 70.31 95 ILE A CA 1
ATOM 753 C C . ILE A 1 95 ? -5.476 -13.206 -7.139 1.00 70.31 95 ILE A C 1
ATOM 755 O O . ILE A 1 95 ? -6.622 -13.653 -7.150 1.00 70.31 95 ILE A O 1
ATOM 759 N N . GLU A 1 96 ? -4.603 -13.485 -6.182 1.00 78.50 96 GLU A N 1
ATOM 760 C CA . GLU A 1 96 ? -4.977 -14.144 -4.941 1.00 78.50 96 GLU A CA 1
ATOM 761 C C . GLU A 1 96 ? -4.942 -13.125 -3.811 1.00 78.50 96 GLU A C 1
ATOM 763 O O . GLU A 1 96 ? -3.926 -12.463 -3.603 1.00 78.50 96 GLU A O 1
ATOM 768 N N . LEU A 1 97 ? -6.068 -12.993 -3.112 1.00 77.88 97 LEU A N 1
ATOM 769 C CA . LEU A 1 97 ? -6.213 -12.135 -1.946 1.00 77.88 97 LEU A CA 1
ATOM 770 C C . LEU A 1 97 ? -6.115 -13.010 -0.704 1.00 77.88 97 LEU A C 1
ATOM 772 O O . LEU A 1 97 ? -6.893 -13.950 -0.546 1.00 77.88 97 LEU A O 1
ATOM 776 N N . ARG A 1 98 ? -5.164 -12.704 0.174 1.00 76.81 98 ARG A N 1
ATOM 777 C CA . ARG A 1 98 ? -4.997 -13.392 1.458 1.00 76.81 98 ARG A CA 1
ATOM 778 C C . ARG A 1 98 ? -5.001 -12.391 2.590 1.00 76.81 98 ARG A C 1
ATOM 780 O O . ARG A 1 98 ? -4.539 -11.263 2.427 1.00 76.81 98 ARG A O 1
ATOM 787 N N . ARG A 1 99 ? -5.490 -12.797 3.757 1.00 74.25 99 ARG A N 1
ATOM 788 C CA . ARG A 1 99 ? -5.396 -11.955 4.952 1.00 74.25 99 ARG A CA 1
ATOM 789 C C . ARG A 1 99 ? -4.066 -12.187 5.639 1.00 74.25 99 ARG A C 1
ATOM 791 O O . ARG A 1 99 ? -3.653 -13.324 5.843 1.00 74.25 99 ARG A O 1
ATOM 798 N N . TRP A 1 100 ? -3.455 -11.117 6.127 1.00 68.44 100 TRP A N 1
ATOM 799 C CA . TRP A 1 100 ? -2.293 -11.260 7.005 1.00 68.44 100 TRP A CA 1
ATOM 800 C C . TRP A 1 100 ? -2.657 -11.893 8.352 1.00 68.44 100 TRP A C 1
ATOM 802 O O . TRP A 1 100 ? -1.823 -12.552 8.962 1.00 68.44 100 TRP A O 1
ATOM 812 N N . SER A 1 101 ? -3.909 -11.772 8.802 1.00 58.47 101 SER A N 1
ATOM 813 C CA . SER A 1 101 ? -4.394 -12.435 10.021 1.00 58.47 101 SER A CA 1
ATOM 814 C C . SER A 1 101 ? -4.480 -13.966 9.906 1.00 58.47 101 SER A C 1
ATOM 816 O O . SER A 1 101 ? -4.486 -14.649 10.932 1.00 58.47 101 SER A O 1
ATOM 818 N N . GLU A 1 102 ? -4.481 -14.516 8.686 1.00 58.16 102 GLU A N 1
ATOM 819 C CA . GLU A 1 102 ? -4.384 -15.962 8.426 1.00 58.16 102 GLU A CA 1
ATOM 820 C C . GLU A 1 102 ? -2.942 -16.482 8.580 1.00 58.16 102 GLU A C 1
ATOM 822 O O . GLU A 1 102 ? -2.730 -17.670 8.833 1.00 58.16 102 GLU A O 1
ATOM 827 N N . LEU A 1 103 ? -1.939 -15.595 8.538 1.00 50.22 103 LEU A N 1
ATOM 828 C CA . LEU A 1 103 ? -0.596 -15.895 9.025 1.00 50.22 103 LEU A CA 1
ATOM 829 C C . LEU A 1 103 ? -0.655 -15.860 10.557 1.00 50.22 103 LEU A C 1
ATOM 831 O O . LEU A 1 103 ? -0.612 -14.804 11.183 1.00 50.22 103 LEU A O 1
ATOM 835 N N . ALA A 1 104 ? -0.783 -17.045 11.158 1.00 48.59 104 ALA A N 1
ATOM 836 C CA . ALA A 1 104 ? -1.084 -17.337 12.566 1.00 48.59 104 ALA A CA 1
ATOM 837 C C . ALA A 1 104 ? -0.223 -16.654 13.661 1.00 48.59 104 ALA A C 1
ATOM 839 O O . ALA A 1 104 ? -0.306 -17.045 14.822 1.00 48.59 104 ALA A O 1
ATOM 840 N N . GLN A 1 105 ? 0.657 -15.705 13.343 1.00 57.66 105 GLN A N 1
ATOM 841 C CA . GLN A 1 105 ? 1.520 -15.015 14.301 1.00 57.66 105 GLN A CA 1
ATOM 842 C C . GLN A 1 105 ? 0.830 -13.818 14.970 1.00 57.66 105 GLN A C 1
ATOM 844 O O . GLN A 1 105 ? 0.918 -13.698 16.187 1.00 57.66 105 GLN A O 1
ATOM 849 N N . LEU A 1 106 ? 0.072 -12.992 14.240 1.00 55.94 106 LEU A N 1
ATOM 850 C CA . LEU A 1 106 ? -0.581 -11.805 14.821 1.00 55.94 106 LEU A CA 1
ATOM 851 C C . LEU A 1 106 ? -1.733 -12.162 15.774 1.00 55.94 106 LEU A C 1
ATOM 853 O O . LEU A 1 106 ? -1.871 -11.567 16.843 1.00 55.94 106 LEU A O 1
ATOM 857 N N . SER A 1 107 ? -2.504 -13.197 15.429 1.00 59.69 107 SER A N 1
ATOM 858 C CA . SER A 1 107 ? -3.607 -13.725 16.244 1.00 59.69 107 SER A CA 1
ATOM 859 C C . SER A 1 107 ? -3.156 -14.348 17.571 1.00 59.69 107 SER A C 1
ATOM 861 O O . SER A 1 107 ? -3.962 -14.482 18.490 1.00 59.69 107 SER A O 1
ATOM 863 N N . LYS A 1 108 ? -1.869 -14.711 17.695 1.00 66.19 108 LYS A N 1
ATOM 864 C CA . LYS A 1 108 ? -1.267 -15.196 18.951 1.00 66.19 108 LYS A CA 1
ATOM 865 C C . LYS A 1 108 ? -0.943 -14.074 19.930 1.00 66.19 108 LYS A C 1
ATOM 867 O O . LYS A 1 108 ? -0.847 -14.340 21.123 1.00 66.19 108 LYS A O 1
ATOM 872 N N . ILE A 1 109 ? -0.730 -12.858 19.429 1.00 64.06 109 ILE A N 1
ATOM 873 C CA . ILE A 1 109 ? -0.350 -11.706 20.251 1.00 64.06 109 ILE A CA 1
ATOM 874 C C . ILE A 1 109 ? -1.612 -10.969 20.715 1.00 64.06 109 ILE A C 1
ATOM 876 O O . ILE A 1 109 ? -1.711 -10.605 21.884 1.00 64.06 109 ILE A O 1
ATOM 880 N N . PHE A 1 110 ? -2.607 -10.818 19.834 1.00 65.94 110 PHE A N 1
ATOM 881 C CA . PHE A 1 110 ? -3.872 -10.151 20.144 1.00 65.94 110 PHE A CA 1
ATOM 882 C C . PHE A 1 110 ? -5.055 -10.824 19.443 1.00 65.94 110 PHE A C 1
ATOM 884 O O . PHE A 1 110 ? -4.933 -11.349 18.335 1.00 65.94 110 PHE A O 1
ATOM 891 N N . ARG A 1 111 ? -6.242 -10.752 20.059 1.00 75.88 111 ARG A N 1
ATOM 892 C CA . ARG A 1 111 ? -7.490 -11.190 19.424 1.00 75.88 111 ARG A CA 1
ATOM 893 C C . ARG A 1 111 ? -7.989 -10.098 18.477 1.00 75.88 111 ARG A C 1
ATOM 895 O O . ARG A 1 111 ? -8.672 -9.173 18.905 1.00 75.88 111 ARG A O 1
ATOM 902 N N . LEU A 1 112 ? -7.629 -10.205 17.201 1.00 77.56 112 LEU A N 1
ATOM 903 C CA . LEU A 1 112 ? -8.150 -9.327 16.153 1.00 77.56 112 LEU A CA 1
ATOM 904 C C . LEU A 1 112 ? -9.647 -9.604 15.911 1.00 77.56 112 LEU A C 1
ATOM 906 O O . LEU A 1 112 ? -10.069 -10.763 16.008 1.00 77.56 112 LEU A O 1
ATOM 910 N N . PRO A 1 113 ? -10.461 -8.578 15.597 1.00 81.44 113 PRO A N 1
ATOM 911 C CA . PRO A 1 113 ? -11.820 -8.798 15.114 1.00 81.44 113 PRO A CA 1
ATOM 912 C C . PRO A 1 113 ? -11.801 -9.542 13.770 1.00 81.44 113 PRO A C 1
ATOM 914 O O . PRO A 1 113 ? -10.784 -9.577 13.075 1.00 81.44 113 PRO A O 1
ATOM 917 N N . GLU A 1 114 ? -12.936 -10.112 13.366 1.00 81.94 114 GLU A N 1
ATOM 918 C CA . GLU A 1 114 ? -13.061 -10.674 12.019 1.00 81.94 114 GLU A CA 1
ATOM 919 C C . GLU A 1 114 ? -12.918 -9.566 10.964 1.00 81.94 114 GLU A C 1
ATOM 921 O O . GLU A 1 114 ? -13.702 -8.612 10.935 1.00 81.94 114 GLU A O 1
ATOM 926 N N . GLY A 1 115 ? -11.900 -9.690 10.110 1.00 79.81 115 GLY A N 1
ATOM 927 C CA . GLY A 1 115 ? -11.692 -8.831 8.940 1.00 79.81 115 GLY A CA 1
ATOM 928 C C . GLY A 1 115 ? -12.413 -9.344 7.691 1.00 79.81 115 GLY A C 1
ATOM 929 O O . GLY A 1 115 ? -13.211 -10.282 7.763 1.00 79.81 115 GLY A O 1
ATOM 930 N N . GLY A 1 116 ? -12.101 -8.767 6.527 1.00 83.06 116 GLY A N 1
ATOM 931 C CA . GLY A 1 116 ? -12.588 -9.219 5.216 1.00 83.06 116 GLY A CA 1
ATOM 932 C C . GLY A 1 116 ? -13.370 -8.195 4.416 1.00 83.06 116 GLY A C 1
ATOM 933 O O . GLY A 1 116 ? -13.670 -8.445 3.244 1.00 83.06 116 GLY A O 1
ATOM 934 N N . GLY A 1 117 ? -13.698 -7.062 5.035 1.00 90.25 117 GLY A N 1
ATOM 935 C CA . GLY A 1 117 ? -14.351 -5.954 4.360 1.00 90.25 117 GLY A CA 1
ATOM 936 C C . GLY A 1 117 ? -13.489 -5.429 3.218 1.00 90.25 117 GLY A C 1
ATOM 937 O O . GLY A 1 117 ? -14.008 -5.249 2.119 1.00 90.25 117 GLY A O 1
ATOM 938 N N . LEU A 1 118 ? -12.176 -5.277 3.437 1.00 90.81 118 LEU A N 1
ATOM 939 C CA . LEU A 1 118 ? -11.272 -4.749 2.415 1.00 90.81 118 LEU A CA 1
ATOM 940 C C . LEU A 1 118 ? -11.141 -5.709 1.230 1.00 90.81 118 LEU A C 1
ATOM 942 O O . LEU A 1 118 ? -11.243 -5.270 0.091 1.00 90.81 118 LEU A O 1
ATOM 946 N N . ILE A 1 119 ? -10.984 -7.016 1.475 1.00 89.12 119 ILE A N 1
ATOM 947 C CA . ILE A 1 119 ? -10.939 -8.032 0.403 1.00 89.12 119 ILE A CA 1
ATOM 948 C C . ILE A 1 119 ? -12.197 -7.934 -0.462 1.00 89.12 119 ILE A C 1
ATOM 950 O O . ILE A 1 119 ? -12.106 -7.702 -1.666 1.00 89.12 119 ILE A O 1
ATOM 954 N N . THR A 1 120 ? -13.369 -8.015 0.172 1.00 90.06 120 THR A N 1
ATOM 955 C CA . THR A 1 120 ? -14.664 -7.960 -0.522 1.00 90.06 120 THR A CA 1
ATOM 956 C C . THR A 1 120 ? -14.829 -6.653 -1.301 1.00 90.06 120 THR A C 1
ATOM 958 O O . THR A 1 120 ? -15.381 -6.627 -2.402 1.00 90.06 120 THR A O 1
ATOM 961 N N . PHE A 1 121 ? -14.371 -5.541 -0.724 1.00 92.75 121 PHE A N 1
ATOM 962 C CA . PHE A 1 121 ? -14.424 -4.229 -1.352 1.00 92.75 121 PHE A CA 1
ATOM 963 C C . PHE A 1 121 ? -13.512 -4.142 -2.585 1.00 92.75 121 PHE A C 1
ATOM 965 O O . PHE A 1 121 ? -13.937 -3.641 -3.629 1.00 92.75 121 PHE A O 1
ATOM 972 N N . LEU A 1 122 ? -12.280 -4.647 -2.494 1.00 89.69 122 LEU A N 1
ATOM 973 C CA . LEU A 1 122 ? -11.311 -4.629 -3.590 1.00 89.69 122 LEU A CA 1
ATOM 974 C C . LEU A 1 122 ? -11.749 -5.525 -4.757 1.00 89.69 122 LEU A C 1
ATOM 976 O O . LEU A 1 122 ? -11.622 -5.113 -5.912 1.00 89.69 122 LEU A O 1
ATOM 980 N N . GLU A 1 123 ? -12.338 -6.690 -4.473 1.00 86.94 123 GLU A N 1
ATOM 981 C CA . GLU A 1 123 ? -12.940 -7.565 -5.490 1.00 86.94 123 GLU A CA 1
ATOM 982 C C . GLU A 1 123 ? -14.059 -6.846 -6.256 1.00 86.94 123 GLU A C 1
ATOM 984 O O . GLU A 1 123 ? -14.062 -6.821 -7.487 1.00 86.94 123 GLU A O 1
ATOM 989 N N . LYS A 1 124 ? -14.971 -6.171 -5.543 1.00 88.69 124 LYS A N 1
ATOM 990 C CA . LYS A 1 124 ? -16.066 -5.392 -6.157 1.00 88.69 124 LYS A CA 1
ATOM 991 C C . LYS A 1 124 ? -15.584 -4.158 -6.918 1.00 88.69 124 LYS A C 1
ATOM 993 O O . LYS A 1 124 ? -16.251 -3.704 -7.843 1.00 88.69 124 LYS A O 1
ATOM 998 N N . SER A 1 125 ? -14.435 -3.609 -6.535 1.00 86.69 125 SER A N 1
ATOM 999 C CA . SER A 1 125 ? -13.868 -2.392 -7.122 1.00 86.69 125 SER A CA 1
ATOM 1000 C C . SER A 1 125 ? -13.100 -2.625 -8.426 1.00 86.69 125 SER A C 1
ATOM 1002 O O . SER A 1 125 ? -12.457 -1.696 -8.918 1.00 86.69 125 SER A O 1
ATOM 1004 N N . ASN A 1 126 ? -13.149 -3.836 -8.995 1.00 80.88 126 ASN A N 1
ATOM 1005 C CA . ASN A 1 126 ? -12.396 -4.226 -10.192 1.00 80.88 126 ASN A CA 1
ATOM 1006 C C . ASN A 1 126 ? -10.887 -3.967 -10.045 1.00 80.88 126 ASN A C 1
ATOM 1008 O O . ASN A 1 126 ? -10.225 -3.511 -10.986 1.00 80.88 126 ASN A O 1
ATOM 1012 N N . VAL A 1 127 ? -10.326 -4.247 -8.858 1.00 83.44 127 VAL A N 1
ATOM 1013 C CA . VAL A 1 127 ? -8.893 -4.040 -8.601 1.00 83.44 127 VAL A CA 1
ATOM 1014 C C . VAL A 1 127 ? -8.032 -4.824 -9.592 1.00 83.44 127 VAL A C 1
ATOM 1016 O O . VAL A 1 127 ? -6.958 -4.361 -9.964 1.00 83.44 127 VAL A O 1
ATOM 1019 N N . GLU A 1 128 ? -8.531 -5.947 -10.116 1.00 79.69 128 GLU A N 1
ATOM 1020 C CA . GLU A 1 128 ? -7.822 -6.770 -11.094 1.00 79.69 128 GLU A CA 1
ATOM 1021 C C . GLU A 1 128 ? -7.351 -5.975 -12.312 1.00 79.69 128 GLU A C 1
ATOM 1023 O O . GLU A 1 128 ? -6.185 -6.056 -12.691 1.00 79.69 128 GLU A O 1
ATOM 1028 N N . THR A 1 129 ? -8.193 -5.089 -12.846 1.00 81.50 129 THR A N 1
ATOM 1029 C CA . THR A 1 129 ? -7.823 -4.234 -13.981 1.00 81.50 129 THR A CA 1
ATOM 1030 C C . THR A 1 129 ? -6.742 -3.209 -13.619 1.00 81.50 129 THR A C 1
ATOM 1032 O O . THR A 1 129 ? -5.952 -2.801 -14.479 1.00 81.50 129 THR A O 1
ATOM 1035 N N . VAL A 1 130 ? -6.696 -2.758 -12.359 1.00 83.06 130 VAL A N 1
ATOM 1036 C CA . VAL A 1 130 ? -5.603 -1.913 -11.852 1.00 83.06 130 VAL A CA 1
ATOM 1037 C C . VAL A 1 130 ? -4.309 -2.723 -11.827 1.00 83.06 130 VAL A C 1
ATOM 1039 O O . VAL A 1 130 ? -3.277 -2.222 -12.276 1.00 83.06 130 VAL A O 1
ATOM 1042 N N . LEU A 1 131 ? -4.367 -3.983 -11.380 1.00 78.62 131 LEU A N 1
ATOM 1043 C CA . LEU A 1 131 ? -3.175 -4.811 -11.221 1.00 78.62 131 LEU A CA 1
ATOM 1044 C C . LEU A 1 131 ? -2.621 -5.370 -12.540 1.00 78.62 131 LEU A C 1
ATOM 1046 O O . LEU A 1 131 ? -1.404 -5.371 -12.737 1.00 78.62 131 LEU A O 1
ATOM 1050 N N . GLU A 1 132 ? -3.479 -5.745 -13.490 1.00 75.94 132 GLU A N 1
ATOM 1051 C CA . GLU A 1 132 ? -3.078 -6.188 -14.836 1.00 75.94 132 GLU A CA 1
ATOM 1052 C C . GLU A 1 132 ? -2.258 -5.124 -15.578 1.00 75.94 132 GLU A C 1
ATOM 1054 O O . GLU A 1 132 ? -1.287 -5.428 -16.278 1.00 75.94 132 GLU A O 1
ATOM 1059 N N . LYS A 1 133 ? -2.622 -3.850 -15.400 1.00 78.50 133 LYS A N 1
ATOM 1060 C CA . LYS A 1 133 ? -1.940 -2.706 -16.026 1.00 78.50 133 LYS A CA 1
ATOM 1061 C C . LYS A 1 133 ? -0.646 -2.319 -15.309 1.00 78.50 133 LYS A C 1
ATOM 1063 O O . LYS A 1 133 ? 0.150 -1.554 -15.865 1.00 78.50 133 LYS A O 1
ATOM 1068 N N . GLY A 1 134 ? -0.433 -2.845 -14.105 1.00 78.19 134 GLY A N 1
ATOM 1069 C CA . GLY A 1 134 ? 0.728 -2.577 -13.275 1.00 78.19 134 GLY A CA 1
ATOM 1070 C C . GLY A 1 134 ? 2.000 -3.264 -13.749 1.00 78.19 134 GLY A C 1
ATOM 1071 O O . GLY A 1 134 ? 2.103 -3.788 -14.860 1.00 78.19 134 GLY A O 1
ATOM 1072 N N . ALA A 1 135 ? 3.031 -3.236 -12.909 1.00 79.44 135 ALA A N 1
ATOM 1073 C CA . ALA A 1 135 ? 4.319 -3.850 -13.218 1.00 79.44 135 ALA A CA 1
ATOM 1074 C C . ALA A 1 135 ? 4.945 -4.607 -12.032 1.00 79.44 135 ALA A C 1
ATOM 1076 O O . ALA A 1 135 ? 6.163 -4.756 -11.987 1.00 79.44 135 ALA A O 1
ATOM 1077 N N . PHE A 1 136 ? 4.111 -5.111 -11.125 1.00 80.88 136 PHE A N 1
ATOM 1078 C CA . PHE A 1 136 ? 4.483 -5.833 -9.906 1.00 80.88 136 PHE A CA 1
ATOM 1079 C C . PHE A 1 136 ? 3.959 -7.277 -9.921 1.00 80.88 136 PHE A C 1
ATOM 1081 O O . PHE A 1 136 ? 3.076 -7.615 -10.705 1.00 80.88 136 PHE A O 1
ATOM 1088 N N . GLU A 1 137 ? 4.518 -8.097 -9.037 1.00 81.44 137 GLU A N 1
ATOM 1089 C CA . GLU A 1 137 ? 4.155 -9.504 -8.816 1.00 81.44 137 GLU A CA 1
ATOM 1090 C C . GLU A 1 137 ? 3.407 -9.702 -7.488 1.00 81.44 137 GLU A C 1
ATOM 1092 O O . GLU A 1 137 ? 2.565 -10.583 -7.374 1.00 81.44 137 GLU A O 1
ATOM 1097 N N . LEU A 1 138 ? 3.683 -8.865 -6.485 1.00 84.19 138 LEU A N 1
ATOM 1098 C CA . LEU A 1 138 ? 3.061 -8.943 -5.162 1.00 84.19 138 LEU A CA 1
ATOM 1099 C C . LEU A 1 138 ? 2.764 -7.534 -4.641 1.00 84.19 138 LEU A C 1
ATOM 1101 O O . LEU A 1 138 ? 3.585 -6.629 -4.823 1.00 84.19 138 LEU A O 1
ATOM 1105 N N . ILE A 1 139 ? 1.610 -7.361 -4.000 1.00 87.44 139 ILE A N 1
ATOM 1106 C CA . ILE A 1 139 ? 1.256 -6.179 -3.217 1.00 87.44 139 ILE A CA 1
ATOM 1107 C C . ILE A 1 139 ? 0.932 -6.592 -1.787 1.00 87.44 139 ILE A C 1
ATOM 1109 O O . ILE A 1 139 ? 0.158 -7.513 -1.569 1.00 87.44 139 ILE A O 1
ATOM 1113 N N . GLU A 1 140 ? 1.456 -5.863 -0.815 1.00 86.81 140 GLU A N 1
ATOM 1114 C CA . GLU A 1 140 ? 1.080 -5.989 0.593 1.00 86.81 140 GLU A CA 1
ATOM 1115 C C . GLU A 1 140 ? 0.406 -4.684 1.036 1.00 86.81 140 GLU A C 1
ATOM 1117 O O . GLU A 1 140 ? 0.908 -3.601 0.732 1.00 86.81 140 GLU A O 1
ATOM 1122 N N . VAL A 1 141 ? -0.724 -4.772 1.737 1.00 88.75 141 VAL A N 1
ATOM 1123 C CA . VAL A 1 141 ? -1.472 -3.621 2.260 1.00 88.75 141 VAL A CA 1
ATOM 1124 C C . VAL A 1 141 ? -1.689 -3.810 3.758 1.00 88.75 141 VAL A C 1
ATOM 1126 O O . VAL A 1 141 ? -2.362 -4.750 4.179 1.00 88.75 141 VAL A O 1
ATOM 1129 N N . PHE A 1 142 ? -1.107 -2.934 4.572 1.00 84.38 142 PHE A N 1
ATOM 1130 C CA . PHE A 1 142 ? -1.110 -3.039 6.036 1.00 84.38 142 PHE A CA 1
ATOM 1131 C C . PHE A 1 142 ? -0.987 -1.655 6.681 1.00 84.38 142 PHE A C 1
ATOM 1133 O O . PHE A 1 142 ? -0.507 -0.742 6.022 1.00 84.38 142 PHE A O 1
ATOM 1140 N N . PRO A 1 143 ? -1.387 -1.434 7.942 1.00 81.75 143 PRO A N 1
ATOM 1141 C CA . PRO A 1 143 ? -1.241 -0.124 8.568 1.00 81.75 143 PRO A CA 1
ATOM 1142 C C . PRO A 1 143 ? 0.235 0.272 8.791 1.00 81.75 143 PRO A C 1
ATOM 1144 O O . PRO A 1 143 ? 1.090 -0.566 9.078 1.00 81.75 143 PRO A O 1
ATOM 1147 N N . LYS A 1 144 ? 0.544 1.571 8.704 1.00 79.75 144 LYS A N 1
ATOM 1148 C CA . LYS A 1 144 ? 1.849 2.163 9.020 1.00 79.75 144 LYS A CA 1
ATOM 1149 C C . LYS A 1 144 ? 2.039 2.228 10.522 1.00 79.75 144 LYS A C 1
ATOM 1151 O O . LYS A 1 144 ? 1.338 2.962 11.200 1.00 79.75 144 LYS A O 1
ATOM 1156 N N . LEU A 1 145 ? 3.035 1.499 11.015 1.00 70.56 145 LEU A N 1
ATOM 1157 C CA . LEU A 1 145 ? 3.424 1.496 12.433 1.00 70.56 145 LEU A CA 1
ATOM 1158 C C . LEU A 1 145 ? 4.812 2.113 12.652 1.00 70.56 145 LEU A C 1
ATOM 1160 O O . LEU A 1 145 ? 5.272 2.287 13.776 1.00 70.56 145 LEU A O 1
ATOM 1164 N N . MET A 1 146 ? 5.516 2.390 11.554 1.00 71.81 146 MET A N 1
ATOM 1165 C CA . MET A 1 146 ? 6.929 2.732 11.527 1.00 71.81 146 MET A CA 1
ATOM 1166 C C . MET A 1 146 ? 7.112 4.140 10.950 1.00 71.81 146 MET A C 1
ATOM 1168 O O . MET A 1 146 ? 6.560 4.412 9.880 1.00 71.81 146 MET A O 1
ATOM 1172 N N . PRO A 1 147 ? 7.892 5.026 11.600 1.00 73.06 147 PRO A N 1
ATOM 1173 C CA . PRO A 1 147 ? 8.385 6.243 10.959 1.00 73.06 147 PRO A CA 1
ATOM 1174 C C . PRO A 1 147 ? 9.093 5.905 9.647 1.00 73.06 147 PRO A C 1
ATOM 1176 O O . PRO A 1 147 ? 9.758 4.869 9.563 1.00 73.06 147 PRO A O 1
ATOM 1179 N N . ASP A 1 148 ? 8.988 6.776 8.644 1.00 72.31 148 ASP A N 1
ATOM 1180 C CA . ASP A 1 148 ? 9.533 6.498 7.311 1.00 72.31 148 ASP A CA 1
ATOM 1181 C C . ASP A 1 148 ? 11.032 6.205 7.359 1.00 72.31 148 ASP A C 1
ATOM 1183 O O . ASP A 1 148 ? 11.503 5.292 6.694 1.00 72.31 148 ASP A O 1
ATOM 1187 N N . GLU A 1 149 ? 11.785 6.871 8.234 1.00 72.06 149 GLU A N 1
ATOM 1188 C CA . GLU A 1 149 ? 13.222 6.641 8.373 1.00 72.06 149 GLU A CA 1
ATOM 1189 C C . GLU A 1 149 ? 13.548 5.228 8.873 1.00 72.06 149 GLU A C 1
ATOM 1191 O O . GLU A 1 149 ? 14.515 4.607 8.423 1.00 72.06 149 GLU A O 1
ATOM 1196 N N . ILE A 1 150 ? 12.743 4.704 9.802 1.00 72.81 150 ILE A N 1
ATOM 1197 C CA . ILE A 1 150 ? 12.914 3.342 10.318 1.00 72.81 150 ILE A CA 1
ATOM 1198 C C . ILE A 1 150 ? 12.433 2.337 9.265 1.00 72.81 150 ILE A C 1
ATOM 1200 O O . ILE A 1 150 ? 13.042 1.280 9.123 1.00 72.81 150 ILE A O 1
ATOM 1204 N N . LEU A 1 151 ? 11.407 2.686 8.483 1.00 74.69 151 LEU A N 1
ATOM 1205 C CA . LEU A 1 151 ? 10.837 1.864 7.410 1.00 74.69 151 LEU A CA 1
ATOM 1206 C C . LEU A 1 151 ? 11.806 1.684 6.258 1.00 74.69 151 LEU A C 1
ATOM 1208 O O . LEU A 1 151 ? 12.078 0.560 5.831 1.00 74.69 151 LEU A O 1
ATOM 1212 N N . GLU A 1 152 ? 12.419 2.779 5.837 1.00 71.56 152 GLU A N 1
ATOM 1213 C CA . GLU A 1 152 ? 13.537 2.766 4.913 1.00 71.56 152 GLU A CA 1
ATOM 1214 C C . GLU A 1 152 ? 14.673 1.882 5.437 1.00 71.56 152 GLU A C 1
ATOM 1216 O O . GLU A 1 152 ? 15.160 1.010 4.715 1.00 71.56 152 GLU A O 1
ATOM 1221 N N . TYR A 1 153 ? 15.064 2.043 6.706 1.00 73.62 153 TYR A N 1
ATOM 1222 C CA . TYR A 1 153 ? 16.113 1.217 7.300 1.00 73.62 153 TYR A CA 1
ATOM 1223 C C . TYR A 1 153 ? 15.732 -0.270 7.339 1.00 73.62 153 TYR A C 1
ATOM 1225 O O . TYR A 1 153 ? 16.555 -1.120 6.991 1.00 73.62 153 TYR A O 1
ATOM 1233 N N . TYR A 1 154 ? 14.495 -0.596 7.714 1.00 72.50 154 TYR A N 1
ATOM 1234 C CA . TYR A 1 154 ? 13.963 -1.956 7.761 1.00 72.50 154 TYR A CA 1
ATOM 1235 C C . TYR A 1 154 ? 14.020 -2.634 6.388 1.00 72.50 154 TYR A C 1
ATOM 1237 O O . TYR A 1 154 ? 14.455 -3.779 6.290 1.00 72.50 154 TYR A O 1
ATOM 1245 N N . PHE A 1 155 ? 13.651 -1.932 5.313 1.00 70.00 155 PHE A N 1
ATOM 1246 C CA . PHE A 1 155 ? 13.667 -2.512 3.967 1.00 70.00 155 PHE A CA 1
ATOM 1247 C C . PHE A 1 155 ? 15.070 -2.664 3.377 1.00 70.00 155 PHE A C 1
ATOM 1249 O O . PHE A 1 155 ? 15.331 -3.619 2.631 1.00 70.00 155 PHE A O 1
ATOM 1256 N N . VAL A 1 156 ? 15.974 -1.742 3.706 1.00 67.31 156 VAL A N 1
ATOM 1257 C CA . VAL A 1 156 ? 17.360 -1.756 3.222 1.00 67.31 156 VAL A CA 1
ATOM 1258 C C . VAL A 1 156 ? 18.223 -2.753 4.010 1.00 67.31 156 VAL A C 1
ATOM 1260 O O . VAL A 1 156 ? 19.168 -3.315 3.456 1.00 67.31 156 VAL A O 1
ATOM 1263 N N . SER A 1 157 ? 17.877 -3.041 5.266 1.00 60.66 157 SER A N 1
ATOM 1264 C CA . SER A 1 157 ? 18.613 -3.968 6.133 1.00 60.66 157 SER A CA 1
ATOM 1265 C C . SER A 1 157 ? 18.093 -5.401 5.992 1.00 60.66 157 SER A C 1
ATOM 1267 O O . SER A 1 157 ? 16.929 -5.692 6.251 1.00 60.66 157 SER A O 1
ATOM 1269 N N . SER A 1 158 ? 18.952 -6.346 5.615 1.00 49.78 158 SER A N 1
ATOM 1270 C CA . SER A 1 158 ? 18.549 -7.748 5.468 1.00 49.78 158 SER A CA 1
ATOM 1271 C C . SER A 1 158 ? 18.247 -8.419 6.820 1.00 49.78 158 SER A C 1
ATOM 1273 O O . SER A 1 158 ? 19.099 -8.422 7.708 1.00 49.78 158 SER A O 1
ATOM 1275 N N . GLY A 1 159 ? 17.075 -9.056 6.950 1.00 53.72 159 GLY A N 1
ATOM 1276 C CA . GLY A 1 159 ? 16.865 -10.160 7.900 1.00 53.72 159 GLY A CA 1
ATOM 1277 C C . GLY A 1 159 ? 16.259 -9.848 9.275 1.00 53.72 159 GLY A C 1
ATOM 1278 O O . GLY A 1 159 ? 16.594 -10.542 10.230 1.00 53.72 159 GLY A O 1
ATOM 1279 N N . ARG A 1 160 ? 15.364 -8.862 9.432 1.00 54.44 160 ARG A N 1
ATOM 1280 C CA . ARG A 1 160 ? 14.783 -8.538 10.756 1.00 54.44 160 ARG A CA 1
ATOM 1281 C C . ARG A 1 160 ? 13.270 -8.742 10.877 1.00 54.44 160 ARG A C 1
ATOM 1283 O O . ARG A 1 160 ? 12.537 -7.790 11.103 1.00 54.44 160 ARG A O 1
ATOM 1290 N N . TYR A 1 161 ? 12.814 -9.992 10.846 1.00 52.84 161 TYR A N 1
ATOM 1291 C CA . TYR A 1 161 ? 11.429 -10.348 11.205 1.00 52.84 161 TYR A CA 1
ATOM 1292 C C . TYR A 1 161 ? 11.062 -9.946 12.653 1.00 52.84 161 TYR A C 1
ATOM 1294 O O . TYR A 1 161 ? 9.955 -9.490 12.899 1.00 52.84 161 TYR A O 1
ATOM 1302 N N . LEU A 1 162 ? 12.025 -9.975 13.585 1.00 52.81 162 LEU A N 1
ATOM 1303 C CA . LEU A 1 162 ? 11.838 -9.588 14.998 1.00 52.81 162 LEU A CA 1
ATOM 1304 C C . LEU A 1 162 ? 11.452 -8.114 15.222 1.00 52.81 162 LEU A C 1
ATOM 1306 O O . LEU A 1 162 ? 10.928 -7.769 16.278 1.00 52.81 162 LEU A O 1
ATOM 1310 N N . VAL A 1 163 ? 11.740 -7.230 14.261 1.00 60.72 163 VAL A N 1
ATOM 1311 C CA . VAL A 1 163 ? 11.374 -5.808 14.365 1.00 60.72 163 VAL A CA 1
ATOM 1312 C C . VAL A 1 163 ? 9.870 -5.634 14.173 1.00 60.72 163 VAL A C 1
ATOM 1314 O O . VAL A 1 163 ? 9.284 -4.771 14.809 1.00 60.72 163 VAL A O 1
ATOM 1317 N N . PHE A 1 164 ? 9.236 -6.486 13.368 1.00 61.12 164 PHE A N 1
ATOM 1318 C CA . PHE A 1 164 ? 7.815 -6.378 13.060 1.00 61.12 164 PHE A CA 1
ATOM 1319 C C . PHE A 1 164 ? 6.935 -6.653 14.287 1.00 61.12 164 PHE A C 1
ATOM 1321 O O . PHE A 1 164 ? 6.101 -5.822 14.626 1.00 61.12 164 PHE A O 1
ATOM 1328 N N . ASP A 1 165 ? 7.181 -7.745 15.016 1.00 62.22 165 ASP A N 1
ATOM 1329 C CA . ASP A 1 165 ? 6.361 -8.132 16.177 1.00 62.22 165 ASP A CA 1
ATOM 1330 C C . ASP A 1 165 ? 6.409 -7.100 17.306 1.00 62.22 165 ASP A C 1
ATOM 1332 O O . ASP A 1 165 ? 5.379 -6.704 17.854 1.00 62.22 165 ASP A O 1
ATOM 1336 N N . ARG A 1 166 ? 7.619 -6.633 17.642 1.00 67.19 166 ARG A N 1
ATOM 1337 C CA . ARG A 1 166 ? 7.805 -5.591 18.658 1.00 67.19 166 ARG A CA 1
ATOM 1338 C C . ARG A 1 166 ? 7.097 -4.310 18.250 1.00 67.19 166 ARG A C 1
ATOM 1340 O O . ARG A 1 166 ? 6.482 -3.664 19.082 1.00 67.19 166 ARG A O 1
ATOM 1347 N N . MET A 1 167 ? 7.152 -3.978 16.970 1.00 67.75 167 MET A N 1
ATOM 1348 C CA . MET A 1 167 ? 6.516 -2.779 16.467 1.00 67.75 167 MET A CA 1
ATOM 1349 C C . MET A 1 167 ? 5.011 -2.860 16.468 1.00 67.75 167 MET A C 1
ATOM 1351 O O . MET A 1 167 ? 4.393 -1.912 16.920 1.00 67.75 167 MET A O 1
ATOM 1355 N N . VAL A 1 168 ? 4.430 -3.980 16.036 1.00 67.62 168 VAL A N 1
ATOM 1356 C CA . VAL A 1 168 ? 2.990 -4.216 16.166 1.00 67.62 168 VAL A CA 1
ATOM 1357 C C . VAL A 1 168 ? 2.566 -4.074 17.623 1.00 67.62 168 VAL A C 1
ATOM 1359 O O . VAL A 1 168 ? 1.563 -3.424 17.897 1.00 67.62 168 VAL A O 1
ATOM 1362 N N . LYS A 1 169 ? 3.351 -4.613 18.562 1.00 70.75 169 LYS A N 1
ATOM 1363 C CA . LYS A 1 169 ? 3.080 -4.486 19.995 1.00 70.75 169 LYS A CA 1
ATOM 1364 C C . LYS A 1 169 ? 3.149 -3.037 20.494 1.00 70.75 169 LYS A C 1
ATOM 1366 O O . LYS A 1 169 ? 2.167 -2.561 21.051 1.00 70.75 169 LYS A O 1
ATOM 1371 N N . ASP A 1 170 ? 4.263 -2.340 20.276 1.00 71.12 170 ASP A N 1
ATOM 1372 C CA . ASP A 1 170 ? 4.460 -0.951 20.728 1.00 71.12 170 ASP A CA 1
ATOM 1373 C C . ASP A 1 170 ? 3.361 -0.030 20.169 1.00 71.12 170 ASP A C 1
ATOM 1375 O O . ASP A 1 170 ? 2.884 0.900 20.812 1.00 71.12 170 ASP A O 1
ATOM 1379 N N . TYR A 1 171 ? 2.927 -0.328 18.954 1.00 71.44 171 TYR A N 1
ATOM 1380 C CA . TYR A 1 171 ? 1.922 0.419 18.235 1.00 71.44 171 TYR A CA 1
ATOM 1381 C C . TYR A 1 171 ? 0.481 0.111 18.715 1.00 71.44 171 TYR A C 1
ATOM 1383 O O . TYR A 1 171 ? -0.343 1.020 18.819 1.00 71.44 171 TYR A O 1
ATOM 1391 N N . MET A 1 172 ? 0.189 -1.131 19.116 1.00 69.12 172 MET A N 1
ATOM 1392 C CA . MET A 1 172 ? -1.039 -1.484 19.848 1.00 69.12 172 MET A CA 1
ATOM 1393 C C . MET A 1 172 ? -1.131 -0.779 21.210 1.00 69.12 172 MET A C 1
ATOM 1395 O O . MET A 1 172 ? -2.225 -0.480 21.681 1.00 69.12 172 MET A O 1
ATOM 1399 N N . GLU A 1 173 ? 0.013 -0.496 21.831 1.00 70.44 173 GLU A N 1
ATOM 1400 C CA . GLU A 1 173 ? 0.112 0.247 23.091 1.00 70.44 173 GLU A CA 1
ATOM 1401 C C . GLU A 1 173 ? 0.076 1.779 22.877 1.00 70.44 173 GLU A C 1
ATOM 1403 O O . GLU A 1 173 ? -0.102 2.535 23.834 1.00 70.44 173 GLU A O 1
ATOM 1408 N N . SER A 1 174 ? 0.240 2.269 21.639 1.00 67.62 174 SER A N 1
ATOM 1409 C CA . SER A 1 174 ? 0.320 3.699 21.298 1.00 67.62 174 SER A CA 1
ATOM 1410 C C . SER A 1 174 ? -0.113 4.002 19.844 1.00 67.62 174 SER A C 1
ATOM 1412 O O . SER A 1 174 ? 0.728 4.268 18.983 1.00 67.62 174 SER A O 1
ATOM 1414 N N . PRO A 1 175 ? -1.429 4.025 19.546 1.00 65.06 175 PRO A N 1
ATOM 1415 C CA . PRO A 1 175 ? -1.975 3.999 18.179 1.00 65.06 175 PRO A CA 1
ATOM 1416 C C . PRO A 1 175 ? -1.987 5.352 17.436 1.00 65.06 175 PRO A C 1
ATOM 1418 O O . PRO A 1 175 ? -2.717 5.521 16.464 1.00 65.06 175 PRO A O 1
ATOM 1421 N N . GLN A 1 176 ? -1.232 6.365 17.871 1.00 62.25 176 GLN A N 1
ATOM 1422 C CA . GLN A 1 176 ? -1.501 7.763 17.477 1.00 62.25 176 GLN A CA 1
ATOM 1423 C C . GLN A 1 176 ? -1.058 8.147 16.048 1.00 62.25 176 GLN A C 1
ATOM 1425 O O . GLN A 1 176 ? -1.159 9.312 15.677 1.00 62.25 176 GLN A O 1
ATOM 1430 N N . LYS A 1 177 ? -0.531 7.210 15.249 1.00 60.97 177 LYS A N 1
ATOM 1431 C CA . LYS A 1 177 ? 0.044 7.475 13.915 1.00 60.97 177 LYS A CA 1
ATOM 1432 C C . LYS A 1 177 ? -0.393 6.416 12.910 1.00 60.97 177 LYS A C 1
ATOM 1434 O O . LYS A 1 177 ? 0.365 5.498 12.613 1.00 60.97 177 LYS A O 1
ATOM 1439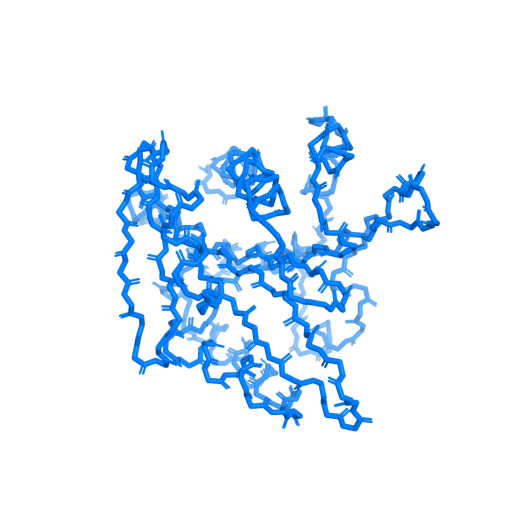 N N . LEU A 1 178 ? -1.629 6.530 12.436 1.00 70.25 178 LEU A N 1
ATOM 1440 C CA . LEU A 1 178 ? -2.290 5.504 11.638 1.00 70.25 178 LEU A CA 1
ATOM 1441 C C . LEU A 1 178 ? -2.450 5.893 10.173 1.00 70.25 178 LEU A C 1
ATOM 1443 O O . LEU A 1 178 ? -3.225 6.782 9.835 1.00 70.25 178 LEU A O 1
ATOM 1447 N N . SER A 1 179 ? -1.776 5.145 9.308 1.00 81.06 179 SER A N 1
ATOM 1448 C CA . SER A 1 179 ? -1.843 5.283 7.847 1.00 81.06 179 SER A CA 1
ATOM 1449 C C . SER A 1 179 ? -1.909 3.895 7.215 1.00 81.06 179 SER A C 1
ATOM 1451 O O . SER A 1 179 ? -1.659 2.910 7.900 1.00 81.06 179 SER A O 1
ATOM 1453 N N . TRP A 1 180 ? -2.189 3.774 5.923 1.00 87.62 180 TRP A N 1
ATOM 1454 C CA . TRP A 1 180 ? -2.029 2.527 5.171 1.00 87.62 180 TRP A CA 1
ATOM 1455 C C . TRP A 1 180 ? -0.689 2.504 4.440 1.00 87.62 180 TRP A C 1
ATOM 1457 O O . TRP A 1 180 ? -0.395 3.377 3.632 1.00 87.62 180 TRP A O 1
ATOM 1467 N N . ILE A 1 181 ? 0.123 1.484 4.687 1.00 86.06 181 ILE A N 1
ATOM 1468 C CA . ILE A 1 181 ? 1.262 1.119 3.852 1.00 86.06 181 ILE A CA 1
ATOM 1469 C C . ILE A 1 181 ? 0.782 0.210 2.731 1.00 86.06 181 ILE A C 1
ATOM 1471 O O . ILE A 1 181 ? 0.144 -0.814 2.963 1.00 86.06 181 ILE A O 1
ATOM 1475 N N . ILE A 1 182 ? 1.166 0.565 1.514 1.00 88.69 182 ILE A N 1
ATOM 1476 C CA . ILE A 1 182 ? 0.985 -0.243 0.317 1.00 88.69 182 ILE A CA 1
ATOM 1477 C C . ILE A 1 182 ? 2.376 -0.547 -0.226 1.00 88.69 182 ILE A C 1
ATOM 1479 O O . ILE A 1 182 ? 3.114 0.360 -0.602 1.00 88.69 182 ILE A O 1
ATOM 1483 N N . ARG A 1 183 ? 2.767 -1.813 -0.289 1.00 86.31 183 ARG A N 1
ATOM 1484 C CA . ARG A 1 183 ? 4.093 -2.228 -0.745 1.00 86.31 183 ARG A CA 1
ATOM 1485 C C . ARG A 1 183 ? 3.980 -3.063 -2.001 1.00 86.31 183 ARG A C 1
ATOM 1487 O O . ARG A 1 183 ? 3.395 -4.132 -1.984 1.00 86.31 183 ARG A O 1
ATOM 1494 N N . LEU A 1 184 ? 4.566 -2.578 -3.089 1.00 85.62 184 LEU A N 1
ATOM 1495 C CA . LEU A 1 184 ? 4.589 -3.241 -4.387 1.00 85.62 184 LEU A CA 1
ATOM 1496 C C . LEU A 1 184 ? 5.956 -3.864 -4.637 1.00 85.62 184 LEU A C 1
ATOM 1498 O O . LEU A 1 184 ? 6.999 -3.205 -4.566 1.00 85.62 184 LEU A O 1
ATOM 1502 N N . HIS A 1 185 ? 5.936 -5.123 -5.045 1.00 82.75 185 HIS A N 1
ATOM 1503 C CA . HIS A 1 185 ? 7.114 -5.908 -5.354 1.00 82.75 185 HIS A CA 1
ATOM 1504 C C . HIS A 1 185 ? 7.277 -6.135 -6.842 1.00 82.75 185 HIS A C 1
ATOM 1506 O O . HIS A 1 185 ? 6.433 -6.739 -7.494 1.00 82.75 185 HIS A O 1
ATOM 1512 N N . SER A 1 186 ? 8.420 -5.718 -7.376 1.00 82.88 186 SER A N 1
ATOM 1513 C CA . SER A 1 186 ? 8.894 -6.151 -8.686 1.00 82.88 186 SER A CA 1
ATOM 1514 C C . SER A 1 186 ? 10.126 -7.025 -8.494 1.00 82.88 186 SER A C 1
ATOM 1516 O O . SER A 1 186 ? 11.187 -6.553 -8.072 1.00 82.88 186 SER A O 1
ATOM 1518 N N . MET A 1 187 ? 9.977 -8.313 -8.785 1.00 75.94 187 MET A N 1
ATOM 1519 C CA . MET A 1 187 ? 11.065 -9.271 -8.650 1.00 75.94 187 MET A CA 1
ATOM 1520 C C . MET A 1 187 ? 12.052 -9.073 -9.805 1.00 75.94 187 MET A C 1
ATOM 1522 O O . MET A 1 187 ? 11.676 -9.143 -10.974 1.00 75.94 187 MET A O 1
ATOM 1526 N N . TYR A 1 188 ? 13.309 -8.809 -9.446 1.00 75.62 188 TYR A N 1
ATOM 1527 C CA . TYR A 1 188 ? 14.473 -8.783 -10.332 1.00 75.62 188 TYR A CA 1
ATOM 1528 C C . TYR A 1 188 ? 14.582 -7.618 -11.342 1.00 75.62 188 TYR A C 1
ATOM 1530 O O . TYR A 1 188 ? 13.617 -7.141 -11.952 1.00 75.62 188 TYR A O 1
ATOM 1538 N N . GLY A 1 189 ? 15.831 -7.194 -11.553 1.00 77.44 189 GLY A N 1
ATOM 1539 C CA . GLY A 1 189 ? 16.249 -6.231 -12.571 1.00 77.44 189 GLY A CA 1
ATOM 1540 C C . GLY A 1 189 ? 16.159 -4.759 -12.157 1.00 77.44 189 GLY A C 1
ATOM 1541 O O . GLY A 1 189 ? 15.446 -4.369 -11.233 1.00 77.44 189 GLY A O 1
ATOM 1542 N N . PHE A 1 190 ? 16.889 -3.911 -12.885 1.00 81.81 190 PHE A N 1
ATOM 1543 C CA . PHE A 1 190 ? 16.738 -2.460 -12.777 1.00 81.81 190 PHE A CA 1
ATOM 1544 C C . PHE A 1 190 ? 15.461 -2.014 -13.504 1.00 81.81 190 PHE A C 1
ATOM 1546 O O . PHE A 1 190 ? 15.246 -2.401 -14.656 1.00 81.81 190 PHE A O 1
ATOM 1553 N N . PRO A 1 191 ? 14.600 -1.200 -12.872 1.00 83.06 191 PRO A N 1
ATOM 1554 C CA . PRO A 1 191 ? 13.334 -0.810 -13.471 1.00 83.06 191 PRO A CA 1
ATOM 1555 C C . PRO A 1 191 ? 13.558 0.161 -14.641 1.00 83.06 191 PRO A C 1
ATOM 1557 O O . PRO A 1 191 ? 14.198 1.204 -14.501 1.00 83.06 191 PRO A O 1
ATOM 1560 N N . GLY A 1 192 ? 12.998 -0.164 -15.807 1.00 86.19 192 GLY A N 1
ATOM 1561 C CA . GLY A 1 192 ? 12.884 0.787 -16.914 1.00 86.19 192 GLY A CA 1
ATOM 1562 C C . GLY A 1 192 ? 11.791 1.830 -16.653 1.00 86.19 192 GLY A C 1
ATOM 1563 O O . GLY A 1 192 ? 10.882 1.597 -15.855 1.00 86.19 192 GLY A O 1
ATOM 1564 N N . GLY A 1 193 ? 11.823 2.956 -17.374 1.00 88.38 193 GLY A N 1
ATOM 1565 C CA . GLY A 1 193 ? 10.835 4.034 -17.207 1.00 88.38 193 GLY A CA 1
ATOM 1566 C C . GLY A 1 193 ? 9.378 3.571 -17.351 1.00 88.38 193 GLY A C 1
ATOM 1567 O O . GLY A 1 193 ? 8.530 3.938 -16.545 1.00 88.38 193 GLY A O 1
ATOM 1568 N N . SER A 1 194 ? 9.079 2.664 -18.289 1.00 88.62 194 SER A N 1
ATOM 1569 C CA . SER A 1 194 ? 7.725 2.096 -18.415 1.00 88.62 194 SER A CA 1
ATOM 1570 C C . SER A 1 194 ? 7.275 1.344 -17.152 1.00 88.62 194 SER A C 1
ATOM 1572 O O . SER A 1 194 ? 6.131 1.496 -16.731 1.00 88.62 194 SER A O 1
ATOM 1574 N N . ARG A 1 195 ? 8.174 0.586 -16.502 1.00 88.00 195 ARG A N 1
ATOM 1575 C CA . ARG A 1 195 ? 7.879 -0.131 -15.249 1.00 88.00 195 ARG A CA 1
ATOM 1576 C C . ARG A 1 195 ? 7.591 0.857 -14.115 1.00 88.00 195 ARG A C 1
ATOM 1578 O O . ARG A 1 195 ? 6.588 0.698 -13.434 1.00 88.00 195 ARG A O 1
ATOM 1585 N N . ILE A 1 196 ? 8.412 1.900 -13.970 1.00 91.06 196 ILE A N 1
ATOM 1586 C CA . ILE A 1 196 ? 8.219 2.955 -12.956 1.00 91.06 196 ILE A CA 1
ATOM 1587 C C . ILE A 1 196 ? 6.873 3.662 -13.157 1.00 91.06 196 ILE A C 1
ATOM 1589 O O . ILE A 1 196 ? 6.103 3.783 -12.211 1.00 91.06 196 ILE A O 1
ATOM 1593 N N . SER A 1 197 ? 6.568 4.079 -14.389 1.00 91.88 197 SER A N 1
ATOM 1594 C CA . SER A 1 197 ? 5.313 4.764 -14.714 1.00 91.88 197 SER A CA 1
ATOM 1595 C C . SER A 1 197 ? 4.085 3.884 -14.453 1.00 91.88 197 SER A C 1
ATOM 1597 O O . SER A 1 197 ? 3.141 4.345 -13.817 1.00 91.88 197 SER A O 1
ATOM 1599 N N . LYS A 1 198 ? 4.108 2.607 -14.865 1.00 89.81 198 LYS A N 1
ATOM 1600 C CA . LYS A 1 198 ? 3.008 1.662 -14.603 1.00 89.81 198 LYS A CA 1
ATOM 1601 C C . LYS A 1 198 ? 2.808 1.399 -13.113 1.00 89.81 198 LYS A C 1
ATOM 1603 O O . LYS A 1 198 ? 1.667 1.3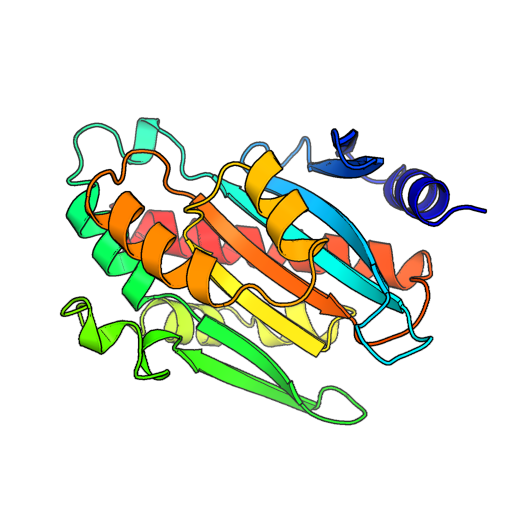95 -12.653 1.00 89.81 198 LYS A O 1
ATOM 1608 N N . SER A 1 199 ? 3.893 1.197 -12.362 1.00 88.38 199 SER A N 1
ATOM 1609 C CA . SER A 1 199 ? 3.815 1.031 -10.908 1.00 88.38 199 SER A CA 1
ATOM 1610 C C . SER A 1 199 ? 3.227 2.278 -10.254 1.00 88.38 199 SER A C 1
ATOM 1612 O O . SER A 1 199 ? 2.275 2.149 -9.498 1.00 88.38 199 SER A O 1
ATOM 1614 N N . TYR A 1 200 ? 3.704 3.473 -10.614 1.00 92.12 200 TYR A N 1
ATOM 1615 C CA . TYR A 1 200 ? 3.163 4.736 -10.108 1.00 92.12 200 TYR A CA 1
ATOM 1616 C C . TYR A 1 200 ? 1.654 4.867 -10.369 1.00 92.12 200 TYR A C 1
ATOM 1618 O O . TYR A 1 200 ? 0.887 5.052 -9.431 1.00 92.12 200 TYR A O 1
ATOM 1626 N N . SER A 1 201 ? 1.193 4.681 -11.611 1.00 91.31 201 SER A N 1
ATOM 1627 C CA . SER A 1 201 ? -0.240 4.780 -11.931 1.00 91.31 201 SER A CA 1
ATOM 1628 C C . SER A 1 201 ? -1.102 3.735 -11.218 1.00 91.31 201 SER A C 1
ATOM 1630 O O . SER A 1 201 ? -2.258 4.010 -10.905 1.00 91.31 201 SER A O 1
ATOM 1632 N N . SER A 1 202 ? -0.560 2.541 -10.968 1.00 89.56 202 SER A N 1
ATOM 1633 C CA . SER A 1 202 ? -1.278 1.492 -10.233 1.00 89.56 202 SER A CA 1
ATOM 1634 C C . SER A 1 202 ? -1.393 1.824 -8.751 1.00 89.56 202 SER A C 1
ATOM 1636 O O . SER A 1 202 ? -2.442 1.588 -8.165 1.00 89.56 202 SER A O 1
ATOM 1638 N N . ILE A 1 203 ? -0.338 2.407 -8.171 1.00 91.62 203 ILE A N 1
ATOM 1639 C CA . ILE A 1 203 ? -0.329 2.872 -6.782 1.00 91.62 203 ILE A CA 1
ATOM 1640 C C . ILE A 1 203 ? -1.416 3.916 -6.576 1.00 91.62 203 ILE A C 1
ATOM 1642 O O . ILE A 1 203 ? -2.231 3.731 -5.687 1.00 91.62 203 ILE A O 1
ATOM 1646 N N . ILE A 1 204 ? -1.470 4.957 -7.415 1.00 93.19 204 ILE A N 1
ATOM 1647 C CA . ILE A 1 204 ? -2.480 6.021 -7.290 1.00 93.19 204 ILE A CA 1
ATOM 1648 C C . ILE A 1 204 ? -3.889 5.421 -7.230 1.00 93.19 204 ILE A C 1
ATOM 1650 O O . ILE A 1 204 ? -4.612 5.632 -6.263 1.00 93.19 204 ILE A O 1
ATOM 1654 N N . ARG A 1 205 ? -4.234 4.582 -8.212 1.00 91.94 205 ARG A N 1
ATOM 1655 C CA . ARG A 1 205 ? -5.565 3.965 -8.308 1.00 91.94 205 ARG A CA 1
ATOM 1656 C C . ARG A 1 205 ? -5.884 3.026 -7.150 1.00 91.94 205 ARG A C 1
ATOM 1658 O O . ARG A 1 205 ? -7.034 2.933 -6.738 1.00 91.94 205 ARG A O 1
ATOM 1665 N N . LEU A 1 206 ? -4.893 2.283 -6.662 1.00 91.62 206 LEU A N 1
ATOM 1666 C CA . LEU A 1 206 ? -5.095 1.380 -5.533 1.00 91.62 206 LEU A CA 1
ATOM 1667 C C . LEU A 1 206 ? -5.255 2.161 -4.223 1.00 91.62 206 LEU A C 1
ATOM 1669 O O . LEU A 1 206 ? -6.139 1.835 -3.434 1.00 91.62 206 LEU A O 1
ATOM 1673 N N . SER A 1 207 ? -4.450 3.204 -4.016 1.00 92.62 207 SER A N 1
ATOM 1674 C CA . SER A 1 207 ? -4.554 4.100 -2.863 1.00 92.62 207 SER A CA 1
ATOM 1675 C C . SER A 1 207 ? -5.923 4.772 -2.799 1.00 92.62 207 SER A C 1
ATOM 1677 O O . SER A 1 207 ? -6.545 4.734 -1.745 1.00 92.62 207 SER A O 1
ATOM 1679 N N . GLU A 1 208 ? -6.446 5.269 -3.926 1.00 93.00 208 GLU A N 1
ATOM 1680 C CA . GLU A 1 208 ? -7.800 5.844 -4.003 1.00 93.00 208 GLU A CA 1
ATOM 1681 C C . GLU A 1 208 ? -8.865 4.859 -3.489 1.00 93.00 208 GLU A C 1
ATOM 1683 O O . GLU A 1 208 ? -9.753 5.229 -2.722 1.00 93.00 208 GLU A O 1
ATOM 1688 N N . LYS A 1 209 ? -8.753 3.576 -3.857 1.00 92.69 209 LYS A N 1
ATOM 1689 C CA . LYS A 1 209 ? -9.674 2.525 -3.400 1.00 92.69 209 LYS A CA 1
ATOM 1690 C C . LYS A 1 209 ? -9.527 2.194 -1.922 1.00 92.69 209 LYS A C 1
ATOM 1692 O O . LYS A 1 209 ? -10.527 1.989 -1.237 1.00 92.69 209 LYS A O 1
ATOM 1697 N N . ILE A 1 210 ? -8.305 2.160 -1.411 1.00 93.00 210 ILE A N 1
ATOM 1698 C CA . ILE A 1 210 ? -8.064 1.906 0.013 1.00 93.00 210 ILE A CA 1
ATOM 1699 C C . ILE A 1 210 ? -8.549 3.088 0.860 1.00 93.00 210 ILE A C 1
ATOM 1701 O O . ILE A 1 210 ? -9.147 2.875 1.915 1.00 93.00 210 ILE A O 1
ATOM 1705 N N . GLU A 1 211 ? -8.354 4.323 0.402 1.00 91.44 211 GLU A N 1
ATOM 1706 C CA . GLU A 1 211 ? -8.864 5.518 1.077 1.00 91.44 211 GLU A CA 1
ATOM 1707 C C . GLU A 1 211 ? -10.397 5.543 1.092 1.00 91.44 211 GLU A C 1
ATOM 1709 O O . GLU A 1 211 ? -10.995 5.806 2.136 1.00 91.44 211 GLU A O 1
ATOM 1714 N N . GLU A 1 212 ? -11.037 5.202 -0.032 1.00 92.75 212 GLU A N 1
ATOM 1715 C CA . GLU A 1 212 ? -12.493 5.058 -0.142 1.00 92.75 212 GLU A CA 1
ATOM 1716 C C . GLU A 1 212 ? -13.027 4.064 0.901 1.00 92.75 212 GLU A C 1
ATOM 1718 O O . GLU A 1 212 ? -13.913 4.403 1.692 1.00 92.75 212 GLU A O 1
ATOM 1723 N N . PHE A 1 213 ? -12.445 2.863 0.972 1.00 93.00 213 PHE A N 1
ATOM 1724 C CA . PHE A 1 213 ? -12.803 1.864 1.981 1.00 93.00 213 PHE A CA 1
ATOM 1725 C C . PHE A 1 213 ? -12.589 2.381 3.408 1.00 93.00 213 PHE A C 1
ATOM 1727 O O . PHE A 1 213 ? -13.465 2.259 4.263 1.00 93.00 213 PHE A O 1
ATOM 1734 N N . THR A 1 214 ? -11.435 2.993 3.669 1.00 90.00 214 THR A N 1
ATOM 1735 C CA . THR A 1 214 ? -11.064 3.476 5.004 1.00 90.00 214 THR A CA 1
ATOM 1736 C C . THR A 1 214 ? -12.054 4.517 5.507 1.00 90.00 214 THR A C 1
ATOM 1738 O O . THR A 1 214 ? -12.585 4.398 6.613 1.00 90.00 214 THR A O 1
ATOM 1741 N N . ASN A 1 215 ? -12.368 5.500 4.669 1.00 88.25 215 ASN A N 1
ATOM 1742 C CA . ASN A 1 215 ? -13.265 6.586 5.034 1.00 88.25 215 ASN A CA 1
ATOM 1743 C C . ASN A 1 215 ? -14.711 6.119 5.227 1.00 88.25 215 ASN A C 1
ATOM 1745 O O . ASN A 1 215 ? -15.397 6.650 6.095 1.00 88.25 215 ASN A O 1
ATOM 1749 N N . THR A 1 216 ? -15.169 5.135 4.451 1.00 89.88 216 THR A N 1
ATOM 1750 C CA . THR A 1 216 ? -16.568 4.669 4.474 1.00 89.88 216 THR A CA 1
ATOM 1751 C C . THR A 1 216 ? -16.840 3.545 5.469 1.00 89.88 216 THR A C 1
ATOM 1753 O O . THR A 1 216 ? -17.979 3.372 5.890 1.00 89.88 216 THR A O 1
ATOM 1756 N N . SER A 1 217 ? -15.820 2.758 5.821 1.00 87.31 217 SER A N 1
ATOM 1757 C CA . SER A 1 217 ? -16.004 1.504 6.567 1.00 87.31 217 SER A CA 1
ATOM 1758 C C . SER A 1 217 ? -15.220 1.435 7.876 1.00 87.31 217 SER A C 1
ATOM 1760 O O . SER A 1 217 ? -15.572 0.632 8.737 1.00 87.31 217 SER A O 1
ATOM 1762 N N . LEU A 1 218 ? -14.157 2.233 8.040 1.00 85.19 218 LEU A N 1
ATOM 1763 C CA . LEU A 1 218 ? -13.293 2.176 9.228 1.00 85.19 218 LEU A CA 1
ATOM 1764 C C . LEU A 1 218 ? -13.408 3.409 10.118 1.00 85.19 218 LEU A C 1
ATOM 1766 O O . LEU A 1 218 ? -13.356 3.284 11.338 1.00 85.19 218 LEU A O 1
ATOM 1770 N N . VAL A 1 219 ? -13.527 4.588 9.507 1.00 82.19 219 VAL A N 1
ATOM 1771 C CA . VAL A 1 219 ? -13.422 5.876 10.213 1.00 82.19 219 VAL A CA 1
ATOM 1772 C C . VAL A 1 219 ? -14.769 6.623 10.286 1.00 82.19 219 VAL A C 1
ATOM 1774 O O . VAL A 1 219 ? -14.867 7.670 10.928 1.00 82.19 219 VAL A O 1
ATOM 1777 N N . THR A 1 220 ? -15.830 6.078 9.675 1.00 76.50 220 THR A N 1
ATOM 1778 C CA . THR A 1 220 ? -17.212 6.590 9.812 1.00 76.50 220 THR A CA 1
ATOM 1779 C C . THR A 1 220 ? -17.708 6.478 11.251 1.00 76.50 220 THR A C 1
ATOM 1781 O O . THR A 1 220 ? -18.352 7.443 11.721 1.00 76.50 220 THR A O 1
#

Secondary structure (DSSP, 8-state):
--HHHHHHHHHTTSSEEEEE-TTSPEEEEETT-TTEEEEEEEEEPTT-SPEEEEEEEEEEPPHHHHTTS-HHHHHHHHHHT-EEEEEETTTT-EEEEEEGGGSTTHHHHS-PPP--HHHHHHHHTTHHHHHHTS--SEEEEEE--S-HHHHHHHHHSS--HHHHHHHHHHHHT-----EEEEEEEE-SSPPPHHHHHHHHHHHHHHHHHHHHHIIIII--

Solvent-accessible surface area (backbone atoms only — not comparable to full-atom values): 12225 Å² total; per-residue (Å²): 132,55,71,63,55,42,51,54,63,54,48,61,88,48,71,55,50,77,50,68,46,98,89,69,32,43,32,36,32,38,67,91,40,79,51,36,40,36,39,47,45,79,45,70,42,90,97,48,94,46,32,33,31,36,40,42,30,40,39,52,58,59,66,81,61,53,58,96,54,64,50,64,60,42,42,44,48,44,55,26,42,13,34,36,40,37,42,44,67,103,77,51,80,43,76,48,79,44,52,54,56,74,49,70,64,58,55,72,77,43,89,60,58,92,51,49,66,52,61,57,49,41,63,74,64,51,44,64,66,46,54,70,62,31,56,55,43,37,36,40,39,37,62,35,73,59,58,68,72,57,44,54,48,54,73,72,46,88,86,62,71,73,58,52,61,55,39,55,50,57,30,74,75,52,51,89,62,62,25,39,29,38,36,38,32,27,83,58,48,82,80,51,52,69,44,51,50,27,39,51,58,29,47,55,58,50,48,53,51,53,49,52,47,41,55,70,73,60,55,105

pLDDT: mean 80.15, std 11.48, range [46.81, 95.5]

Sequence (220 aa):
MSWIGMVKKTLKPFNVSIETSRGGNPVVKPLDYPNLSIIFFVRRMQFSFEMKFEAVCVLDISEEKVSGKDLTSILMRMLAESVELEAKGVLRKRIELRRWSELAQLSKIFRLPEGGGLITFLEKSNVETVLEKGAFELIEVFPKLMPDEILEYYFVSSGRYLVFDRMVKDYMESPQKLSWIIRLHSMYGFPGGSRISKSYSSIIRLSEKIEEFTNTSLVT

Foldseek 3Di:
DDLQVQLCVLCVVAQWDWDADPVRWTWIAHPVQRQKIKTWDWADDDPDPWIKIKIKMWRFDDPVLCPPHDLLQLQLQQLLAKWKWFQDDPQSPDIDIDHPVVVVPVCVVDPRDHYDLLVVLCVVVPLVVLPSLAQFGMKTKGKDQDDVVVVVVVVRDPDCPVVVVVSVVVCSVPVSTTIMMIMTIHPGDRDHS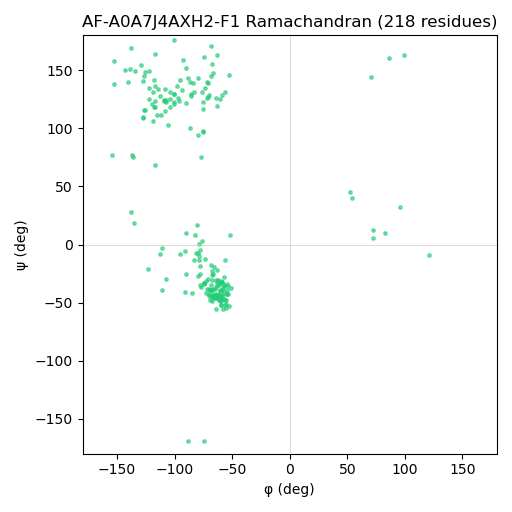SNSVSNVSSCVVVSVSVNVCSSPPRRD

Radius of gyration: 16.96 Å; Cα contacts (8 Å, |Δi|>4): 354; chains: 1; bounding box: 41×34×42 Å